Protein AF-A0A2R6NGL6-F1 (afdb_monomer)

Mean predicted aligned error: 16.47 Å

pLDDT: mean 70.46, std 23.39, range [26.27, 97.56]

Sequence (329 aa):
MSLRLLCRAFPKARPRTPFIRSLSSGIPPRPGLFRNGFTAASIGLASGTVILAGTLTLATQSALHADADISHEKTTKQPFSALVRSYVVYTMCSFPTLIDWSPTLLSTLLSVPIVKEITEVFVRITFFNQFVGADSADDALPLLEQLRGENKGCLFAYSVEVDEESAAGKGKDKAAQPIHKEIVQEMIHNIDVAADFEDRHVLPGSAVGRRTWVAIKLVRVVVLTTLNLALISFESQTALLPNHQSIINLSKFLVQNRPTSPKIPFPGTPDPSDLNILYTSSRPTDSPLTDQDIVDLNELHADLNAICKHAQERGVKIIIDAEYRSVSA

Solvent-accessible surface area (backbone atoms only — not comparable to full-atom values): 21496 Å² total; per-residue (Å²): 132,87,86,86,88,86,88,82,85,86,85,89,82,82,91,86,84,85,86,88,86,84,84,87,89,89,84,89,90,88,84,88,82,90,78,90,76,92,74,92,77,94,79,80,90,90,81,82,89,82,93,77,75,80,76,75,76,79,72,83,82,73,87,73,87,71,87,64,83,80,65,89,66,79,76,78,75,76,56,69,67,57,54,52,43,50,51,53,49,53,54,51,70,68,35,66,71,57,58,73,43,39,68,63,51,49,55,58,42,55,70,38,73,72,50,21,56,54,49,51,52,49,43,47,70,42,56,37,65,71,77,44,84,50,96,45,67,76,67,23,46,68,58,50,54,53,37,46,74,65,76,44,65,48,68,49,65,82,85,75,87,56,57,61,61,61,47,62,62,73,53,96,62,99,80,64,80,59,60,36,58,54,45,54,51,49,55,47,49,45,44,49,54,40,29,61,53,40,60,75,76,34,63,91,93,50,71,72,84,68,49,49,32,39,45,45,61,60,58,42,77,44,77,53,81,60,97,59,94,89,61,82,53,76,49,53,33,36,41,47,36,67,55,51,62,38,61,54,24,48,52,52,44,50,66,73,70,49,75,79,71,74,80,63,66,86,90,51,78,91,55,94,65,73,62,47,71,66,75,49,94,72,75,66,94,84,54,68,61,51,75,65,32,41,53,46,50,48,48,35,52,50,50,52,50,50,50,52,49,48,24,58,76,57,66,36,52,76,44,74,61,88,66,84,80,86,82,78,127

Radius of gyration: 29.66 Å; Cα contacts (8 Å, |Δi|>4): 243; chains: 1; bounding box: 76×92×63 Å

Secondary structure (DSSP, 8-state):
--------------------------------------------------TTSSSSSSSSS---------------PPPHHHHHHHHHHHHHHT-HHHHHHHHHHHHHHHTSHHHHHHHHHHHIIIIIHHH-S-SSTTTTHHHHHHHHHTT--EEEE------HHHHTT-SS-TTSPPHHHHHHHHHHHHHHHHHHHHHTTS-TT--TT--EEEEE--EEEEEE--SSTT--EEEEEESSSS-THHHHHHHHHHHHHS--SS-PPTT-PPPTTTTGGGT-SS--TT-S--HHHHHHHHHHHHHHHHHHHHHHHHT--EEEPP-------

Structure (mmCIF, N/CA/C/O backbone):
data_AF-A0A2R6NGL6-F1
#
_entry.id   AF-A0A2R6NGL6-F1
#
loop_
_atom_site.group_PDB
_atom_site.id
_atom_site.type_symbol
_atom_site.label_atom_id
_atom_site.label_alt_id
_atom_site.label_comp_id
_atom_site.label_asym_id
_atom_site.label_entity_id
_atom_site.label_seq_id
_atom_site.pdbx_PDB_ins_code
_atom_site.Cartn_x
_atom_site.Cartn_y
_atom_site.Cartn_z
_atom_site.occupancy
_atom_site.B_iso_or_equiv
_atom_site.auth_seq_id
_atom_site.auth_comp_id
_atom_site.auth_asym_id
_atom_site.auth_atom_id
_atom_site.pdbx_PDB_model_num
ATOM 1 N N . MET A 1 1 ? -10.246 61.804 -15.321 1.00 29.31 1 MET A N 1
ATOM 2 C CA . MET A 1 1 ? -10.241 62.867 -14.287 1.00 29.31 1 MET A CA 1
ATOM 3 C C . MET A 1 1 ? -10.088 62.157 -12.943 1.00 29.31 1 MET A C 1
ATOM 5 O O . MET A 1 1 ? -10.962 61.375 -12.620 1.00 29.31 1 MET A O 1
ATOM 9 N N . SER A 1 2 ? -8.891 62.089 -12.340 1.00 29.47 2 SER A N 1
ATOM 10 C CA . SER A 1 2 ? -8.361 63.048 -11.336 1.00 29.47 2 SER A CA 1
ATOM 11 C C . SER A 1 2 ? -9.393 63.358 -10.234 1.00 29.47 2 SER A C 1
ATOM 13 O O . SER A 1 2 ? -10.476 63.803 -10.577 1.00 29.47 2 SER A O 1
ATOM 15 N N . LEU A 1 3 ? -9.145 63.244 -8.921 1.00 28.94 3 LEU A N 1
ATOM 16 C CA . LEU A 1 3 ? -7.894 63.224 -8.145 1.00 28.94 3 LEU A CA 1
ATOM 17 C C . LEU A 1 3 ? -8.249 63.069 -6.634 1.00 28.94 3 LEU A C 1
ATOM 19 O O . LEU A 1 3 ? -9.347 63.457 -6.246 1.00 28.94 3 LEU A O 1
ATOM 23 N N . ARG A 1 4 ? -7.248 62.690 -5.814 1.00 30.67 4 ARG A N 1
ATOM 24 C CA . ARG A 1 4 ? -7.016 62.946 -4.357 1.00 30.67 4 ARG A CA 1
ATOM 25 C C . ARG A 1 4 ? -7.267 61.771 -3.397 1.00 30.67 4 ARG A C 1
ATOM 27 O O . ARG A 1 4 ? -8.385 61.308 -3.264 1.00 30.67 4 ARG A O 1
ATOM 34 N N . LEU A 1 5 ? -6.219 61.152 -2.832 1.00 32.50 5 LEU A N 1
ATOM 35 C CA . LEU A 1 5 ? -5.223 61.600 -1.821 1.00 32.50 5 LEU A CA 1
ATOM 36 C C . LEU A 1 5 ? -5.719 61.415 -0.382 1.00 32.50 5 LEU A C 1
ATOM 38 O O . LEU A 1 5 ? -6.576 62.167 0.064 1.00 32.50 5 LEU A O 1
ATOM 42 N N . LEU A 1 6 ? -5.045 60.531 0.364 1.00 34.78 6 LEU A N 1
ATOM 43 C CA . LEU A 1 6 ? -4.547 60.842 1.708 1.00 34.78 6 LEU A CA 1
ATOM 44 C C . LEU A 1 6 ? -3.406 59.890 2.106 1.00 34.78 6 LEU A C 1
ATOM 46 O O . LEU A 1 6 ? -3.563 58.677 2.186 1.00 34.78 6 LEU A O 1
ATOM 50 N N . CYS A 1 7 ? -2.242 60.499 2.327 1.00 30.19 7 CYS A N 1
ATOM 51 C CA . CYS A 1 7 ? -1.013 59.921 2.857 1.00 30.19 7 CYS A CA 1
ATOM 52 C C . CYS A 1 7 ? -1.048 59.820 4.393 1.00 30.19 7 CYS A C 1
ATOM 54 O O . CYS A 1 7 ? -1.626 60.689 5.041 1.00 30.19 7 CYS A O 1
ATOM 56 N N . ARG A 1 8 ? -0.293 58.870 4.965 1.00 32.44 8 ARG A N 1
ATOM 57 C CA . ARG A 1 8 ? 0.442 58.971 6.254 1.00 32.44 8 ARG A CA 1
ATOM 58 C C . ARG A 1 8 ? 1.445 57.802 6.309 1.00 32.44 8 ARG A C 1
ATOM 60 O O . ARG A 1 8 ? 1.034 56.656 6.254 1.00 32.44 8 ARG A O 1
ATOM 67 N N . ALA A 1 9 ? 2.732 58.030 6.047 1.00 32.75 9 ALA A N 1
ATOM 68 C CA . ALA A 1 9 ? 3.803 58.471 6.957 1.00 32.75 9 ALA A CA 1
ATOM 69 C C . ALA A 1 9 ? 4.368 57.344 7.859 1.00 32.75 9 ALA A C 1
ATOM 71 O O . ALA A 1 9 ? 3.708 56.864 8.772 1.00 32.75 9 ALA A O 1
ATOM 72 N N . PHE A 1 10 ? 5.623 56.976 7.563 1.00 33.31 10 PHE A N 1
ATOM 73 C CA . PHE A 1 10 ? 6.523 56.048 8.267 1.00 33.31 10 PHE A CA 1
ATOM 74 C C . PHE A 1 10 ? 6.878 56.494 9.700 1.00 33.31 10 PHE A C 1
ATOM 76 O O . PHE A 1 10 ? 6.820 57.686 10.008 1.00 33.31 10 PHE A O 1
ATOM 83 N N . PRO A 1 11 ? 7.465 55.582 10.500 1.00 42.91 11 PRO A N 1
ATOM 84 C CA . PRO A 1 11 ? 8.858 55.842 10.876 1.00 42.91 11 PRO A CA 1
ATOM 85 C C . PRO A 1 11 ? 9.815 54.654 10.669 1.00 42.91 11 PRO A C 1
ATOM 87 O O . PRO A 1 11 ? 9.496 53.493 10.906 1.00 42.91 11 PRO A O 1
ATOM 90 N N . LYS A 1 12 ? 11.039 55.003 10.254 1.00 37.12 12 LYS A N 1
ATOM 91 C CA . LYS A 1 12 ? 12.256 54.178 10.273 1.00 37.12 12 LYS A CA 1
ATOM 92 C C . LYS A 1 12 ? 12.718 53.943 11.718 1.00 37.12 12 LYS A C 1
ATOM 94 O O . LYS A 1 12 ? 12.797 54.903 12.482 1.00 37.12 12 LYS A O 1
ATOM 99 N N . ALA A 1 13 ? 13.190 52.738 12.033 1.00 34.16 13 ALA A N 1
ATOM 100 C CA . ALA A 1 13 ? 14.117 52.506 13.143 1.00 34.16 13 ALA A CA 1
ATOM 101 C C . ALA A 1 13 ? 15.201 51.481 12.756 1.00 34.16 13 ALA A C 1
ATOM 103 O O . ALA A 1 13 ? 14.983 50.595 11.939 1.00 34.16 13 ALA A O 1
ATOM 104 N N . ARG A 1 14 ? 16.398 51.729 13.291 1.00 36.12 14 ARG A N 1
ATOM 105 C CA . ARG A 1 14 ? 17.752 51.341 12.852 1.00 36.12 14 ARG A CA 1
ATOM 106 C C . ARG A 1 14 ? 18.173 49.888 13.156 1.00 36.12 14 ARG A C 1
ATOM 108 O O . ARG A 1 14 ? 17.593 49.269 14.042 1.00 36.12 14 ARG A O 1
ATOM 115 N N . PRO A 1 15 ? 19.256 49.397 12.512 1.00 36.16 15 PRO A N 1
ATOM 116 C CA . PRO A 1 15 ? 19.859 48.097 12.805 1.00 36.16 15 PRO A CA 1
ATOM 117 C C . PRO A 1 15 ? 20.647 48.125 14.125 1.00 36.16 15 PRO A C 1
ATOM 119 O O . PRO A 1 15 ? 21.238 49.146 14.484 1.00 36.16 15 PRO A O 1
ATOM 122 N N . ARG A 1 16 ? 20.683 46.992 14.837 1.00 33.56 16 ARG A N 1
ATOM 123 C CA . ARG A 1 16 ? 21.520 46.772 16.026 1.00 33.56 16 ARG A CA 1
ATOM 124 C C . ARG A 1 16 ? 22.353 45.496 15.876 1.00 33.56 16 ARG A C 1
ATOM 126 O O . ARG A 1 16 ? 21.824 44.396 15.940 1.00 33.56 16 ARG A O 1
ATOM 133 N N . THR A 1 17 ? 23.659 45.683 15.766 1.00 34.91 17 THR A N 1
ATOM 134 C CA . THR A 1 17 ? 24.745 44.818 16.264 1.00 34.91 17 THR A CA 1
ATOM 135 C C . THR A 1 17 ? 25.830 45.774 16.800 1.00 34.91 17 THR A C 1
ATOM 137 O O . THR A 1 17 ? 25.738 46.973 16.513 1.00 34.91 17 THR A O 1
ATOM 140 N N . PRO A 1 18 ? 26.870 45.347 17.542 1.00 40.03 18 PRO A N 1
ATOM 141 C CA . PRO A 1 18 ? 27.164 44.043 18.143 1.00 40.03 18 PRO A CA 1
ATOM 142 C C . PRO A 1 18 ? 27.364 44.147 19.676 1.00 40.03 18 PRO A C 1
ATOM 144 O O . PRO A 1 18 ? 27.431 45.242 20.233 1.00 40.03 18 PRO A O 1
ATOM 147 N N . PHE A 1 19 ? 27.530 43.021 20.378 1.00 31.81 19 PHE A N 1
ATOM 148 C CA . PHE A 1 19 ? 28.203 43.042 21.680 1.00 31.81 19 PHE A CA 1
ATOM 149 C C . PHE A 1 19 ? 29.258 41.943 21.757 1.00 31.81 19 PHE A C 1
ATOM 151 O O . PHE A 1 19 ? 28.985 40.761 21.570 1.00 31.81 19 PHE A O 1
ATOM 158 N N . ILE A 1 20 ? 30.478 42.403 22.005 1.00 31.38 20 ILE A N 1
ATOM 159 C CA . ILE A 1 20 ? 31.698 41.646 22.250 1.00 31.38 20 ILE A CA 1
ATOM 160 C C . ILE A 1 20 ? 31.737 41.306 23.745 1.00 31.38 20 ILE A C 1
ATOM 162 O O . ILE A 1 20 ? 31.558 42.193 24.579 1.00 31.38 20 ILE A O 1
ATOM 166 N N . ARG A 1 21 ? 32.065 40.061 24.099 1.00 32.09 21 ARG A N 1
ATOM 167 C CA . ARG A 1 21 ? 32.766 39.751 25.354 1.00 32.09 21 ARG A CA 1
ATOM 168 C C . ARG A 1 21 ? 33.843 38.705 25.087 1.00 32.09 21 ARG A C 1
ATOM 170 O O . ARG A 1 21 ? 33.579 37.664 24.499 1.00 32.09 21 ARG A O 1
ATOM 177 N N . SER A 1 22 ? 35.050 39.047 25.519 1.00 26.53 22 SER A N 1
ATOM 178 C CA . SER A 1 22 ? 36.277 38.251 25.531 1.00 26.53 22 SER A CA 1
ATOM 179 C C . SER A 1 22 ? 36.825 38.222 26.969 1.00 26.53 22 SER A C 1
ATOM 181 O O . SER A 1 22 ? 36.410 39.054 27.779 1.00 26.53 22 SER A O 1
ATOM 183 N N . LEU A 1 23 ? 37.796 37.322 27.195 1.00 29.22 23 LEU A N 1
ATOM 184 C CA . LEU A 1 23 ? 38.582 36.940 28.392 1.00 29.22 23 LEU A CA 1
ATOM 185 C C . LEU A 1 23 ? 38.058 35.644 29.054 1.00 29.22 23 LEU A C 1
ATOM 187 O O . LEU A 1 23 ? 37.005 35.660 29.677 1.00 29.22 23 LEU A O 1
ATOM 191 N N . SER A 1 24 ? 38.618 34.451 28.769 1.00 27.55 24 SER A N 1
ATOM 192 C CA . SER A 1 24 ? 39.964 33.898 29.101 1.00 27.55 24 SER A CA 1
ATOM 193 C C . SER A 1 24 ? 40.161 33.774 30.621 1.00 27.55 24 SER A C 1
ATOM 195 O O . SER A 1 24 ? 40.058 34.780 31.311 1.00 27.55 24 SER A O 1
ATOM 197 N N . SER A 1 25 ? 40.380 32.587 31.205 1.00 29.86 25 SER A N 1
ATOM 198 C CA . SER A 1 25 ? 41.647 31.835 31.137 1.00 29.86 25 SER A CA 1
ATOM 199 C C . SER A 1 25 ? 41.516 30.350 31.554 1.00 29.86 25 SER A C 1
ATOM 201 O O . SER A 1 25 ? 40.666 30.006 32.370 1.00 29.86 25 SER A O 1
ATOM 203 N N . GLY A 1 26 ? 42.404 29.480 31.036 1.00 26.27 26 GLY A N 1
ATOM 204 C CA . GLY A 1 26 ? 42.691 28.147 31.609 1.00 26.27 26 GLY A CA 1
ATOM 205 C C . GLY A 1 26 ? 42.781 26.966 30.624 1.00 26.27 26 GLY A C 1
ATOM 206 O O . GLY A 1 26 ? 41.893 26.128 30.584 1.00 26.27 26 GLY A O 1
ATOM 207 N N . ILE A 1 27 ? 43.870 26.880 29.855 1.00 27.70 27 ILE A N 1
ATOM 208 C CA . ILE A 1 27 ? 44.369 25.708 29.079 1.00 27.70 27 ILE A CA 1
ATOM 209 C C . ILE A 1 27 ? 45.668 25.243 29.833 1.00 27.70 27 ILE A C 1
ATOM 211 O O . ILE A 1 27 ? 46.103 26.052 30.664 1.00 27.70 27 ILE A O 1
ATOM 215 N N . PRO A 1 28 ? 46.426 24.131 29.569 1.00 47.09 28 PRO A N 1
ATOM 216 C CA . PRO A 1 28 ? 46.319 22.969 28.636 1.00 47.09 28 PRO A CA 1
ATOM 217 C C . PRO A 1 28 ? 46.848 21.604 29.222 1.00 47.09 28 PRO A C 1
ATOM 219 O O . PRO A 1 28 ? 47.004 21.534 30.437 1.00 47.09 28 PRO A O 1
ATOM 222 N N . PRO A 1 29 ? 47.344 20.587 28.445 1.00 48.28 29 PRO A N 1
ATOM 223 C CA . PRO A 1 29 ? 46.950 20.016 27.122 1.00 48.28 29 PRO A CA 1
ATOM 224 C C . PRO A 1 29 ? 47.090 18.459 26.970 1.00 48.28 29 PRO A C 1
ATOM 226 O O . PRO A 1 29 ? 47.773 17.818 27.762 1.00 48.28 29 PRO A O 1
ATOM 229 N N . ARG A 1 30 ? 46.625 17.931 25.805 1.00 32.91 30 ARG A N 1
ATOM 230 C CA . ARG A 1 30 ? 47.264 16.954 24.845 1.00 32.91 30 ARG A CA 1
ATOM 231 C C . ARG A 1 30 ? 46.471 15.658 24.527 1.00 32.91 30 ARG A C 1
ATOM 233 O O . ARG A 1 30 ? 45.820 15.139 25.419 1.00 32.91 30 ARG A O 1
ATOM 240 N N . PRO A 1 31 ? 46.680 15.020 23.344 1.00 37.66 31 PRO A N 1
ATOM 241 C CA . PRO A 1 31 ? 46.715 15.601 21.987 1.00 37.66 31 PRO A CA 1
ATOM 242 C C . PRO A 1 31 ? 46.072 14.712 20.877 1.00 37.66 31 PRO A C 1
ATOM 244 O O . PRO A 1 31 ? 46.023 13.494 20.984 1.00 37.66 31 PRO A O 1
ATOM 247 N N . GLY A 1 32 ? 45.768 15.344 19.733 1.00 29.48 32 GLY A N 1
ATOM 248 C CA . GLY A 1 32 ? 45.900 14.762 18.381 1.00 29.48 32 GLY A CA 1
ATOM 249 C C . GLY A 1 32 ? 44.661 14.081 17.781 1.00 29.48 32 GLY A C 1
ATOM 250 O O . GLY A 1 32 ? 43.874 13.474 18.484 1.00 29.48 32 GLY A O 1
ATOM 251 N N . LEU A 1 33 ? 44.418 14.093 16.471 1.00 32.91 33 LEU A N 1
ATOM 252 C CA . LEU A 1 33 ? 44.949 14.872 15.352 1.00 32.91 33 LEU A CA 1
ATOM 253 C C . LEU A 1 33 ? 43.986 14.575 14.179 1.00 32.91 33 LEU A C 1
ATOM 255 O O . LEU A 1 33 ? 44.003 13.469 13.650 1.00 32.91 33 LEU A O 1
ATOM 259 N N . PHE A 1 34 ? 43.136 15.522 13.776 1.00 30.44 34 PHE A N 1
ATOM 260 C CA . PHE A 1 34 ? 42.473 15.468 12.466 1.00 30.44 34 PHE A CA 1
ATOM 261 C C . PHE A 1 34 ? 43.372 16.179 11.455 1.00 30.44 34 PHE A C 1
ATOM 263 O O . PHE A 1 34 ? 43.772 17.323 11.678 1.00 30.44 34 PHE A O 1
ATOM 270 N N . ARG A 1 35 ? 43.676 15.519 10.335 1.00 31.23 35 ARG A N 1
ATOM 271 C CA . ARG A 1 35 ? 44.306 16.152 9.174 1.00 31.23 35 ARG A CA 1
ATOM 272 C C . ARG A 1 35 ? 43.592 15.702 7.904 1.00 31.23 35 ARG A C 1
ATOM 274 O O . ARG A 1 35 ? 43.717 14.555 7.494 1.00 31.23 35 ARG A O 1
ATOM 281 N N . ASN A 1 36 ? 42.882 16.643 7.286 1.00 33.19 36 ASN A N 1
ATOM 282 C CA . ASN A 1 36 ? 42.528 16.585 5.873 1.00 33.19 36 ASN A CA 1
ATOM 283 C C . ASN A 1 36 ? 43.798 16.753 5.031 1.00 33.19 36 ASN A C 1
ATOM 285 O O . ASN A 1 36 ? 44.634 17.615 5.316 1.00 33.19 36 ASN A O 1
ATOM 289 N N . GLY A 1 37 ? 43.909 15.960 3.971 1.00 31.42 37 GLY A N 1
ATOM 290 C CA . GLY A 1 37 ? 44.947 16.085 2.959 1.00 31.42 37 GLY A CA 1
ATOM 291 C C . GLY A 1 37 ? 44.531 15.353 1.693 1.00 31.42 37 GLY A C 1
ATOM 292 O O . GLY A 1 37 ? 44.695 14.143 1.595 1.00 31.42 37 GLY A O 1
ATOM 293 N N . PHE A 1 38 ? 43.992 16.102 0.732 1.00 35.28 38 PHE A N 1
ATOM 294 C CA . PHE A 1 38 ? 43.998 15.709 -0.672 1.00 35.28 38 PHE A CA 1
ATOM 295 C C . PHE A 1 38 ? 45.450 15.677 -1.153 1.00 35.28 38 PHE A C 1
ATOM 297 O O . PHE A 1 38 ? 46.111 16.712 -1.146 1.00 35.28 38 PHE A O 1
ATOM 304 N N . THR A 1 39 ? 45.913 14.524 -1.627 1.00 32.59 39 THR A N 1
ATOM 305 C CA . THR A 1 39 ? 47.030 14.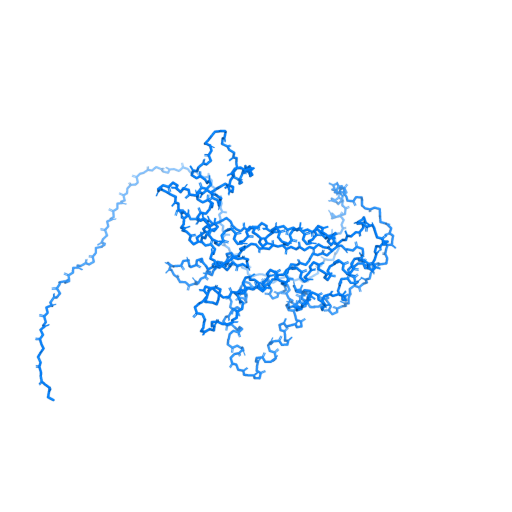429 -2.575 1.00 32.59 39 THR A CA 1
ATOM 306 C C . THR A 1 39 ? 46.838 13.192 -3.437 1.00 32.59 39 THR A C 1
ATOM 308 O O . THR A 1 39 ? 46.800 12.071 -2.935 1.00 32.59 39 THR A O 1
ATOM 311 N N . ALA A 1 40 ? 46.715 13.424 -4.741 1.00 37.53 40 ALA A N 1
ATOM 312 C CA . ALA A 1 40 ? 46.849 12.412 -5.771 1.00 37.53 40 ALA A CA 1
ATOM 313 C C . ALA A 1 40 ? 48.285 11.863 -5.778 1.00 37.53 40 ALA A C 1
ATOM 315 O O . ALA A 1 40 ? 49.242 12.635 -5.726 1.00 37.53 40 ALA A O 1
ATOM 316 N N . ALA A 1 41 ? 48.427 10.545 -5.890 1.00 36.81 41 ALA A N 1
ATOM 317 C CA . ALA A 1 41 ? 49.672 9.903 -6.285 1.00 36.81 41 ALA A CA 1
ATOM 318 C C . ALA A 1 41 ? 49.347 8.676 -7.141 1.00 36.81 41 ALA A C 1
ATOM 320 O O . ALA A 1 41 ? 48.906 7.636 -6.662 1.00 36.81 41 ALA A O 1
ATOM 321 N N . SER A 1 42 ? 49.547 8.849 -8.439 1.00 36.47 42 SER A N 1
ATOM 322 C CA . SER A 1 42 ? 49.656 7.809 -9.449 1.00 36.47 42 SER A CA 1
ATOM 323 C C . SER A 1 42 ? 51.021 7.118 -9.353 1.00 36.47 42 SER A C 1
ATOM 325 O O . SER A 1 42 ? 52.026 7.739 -9.684 1.00 36.47 42 SER A O 1
ATOM 327 N N . ILE A 1 43 ? 51.043 5.849 -8.938 1.00 42.81 43 ILE A N 1
ATOM 328 C CA . ILE A 1 43 ? 52.106 4.834 -9.119 1.00 42.81 43 ILE A CA 1
ATOM 329 C C . ILE A 1 43 ? 51.324 3.507 -9.082 1.00 42.81 4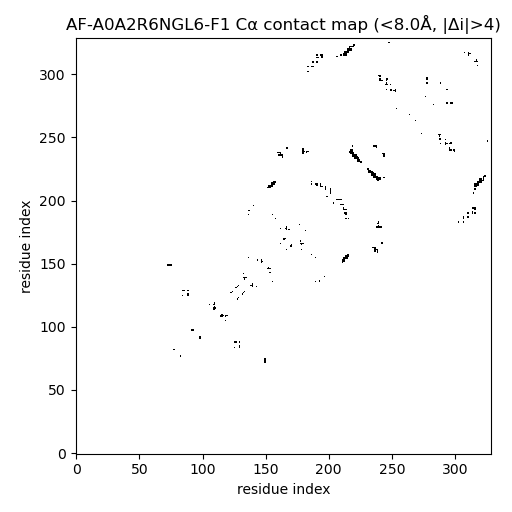3 ILE A C 1
ATOM 331 O O . ILE A 1 43 ? 50.553 3.303 -8.155 1.00 42.81 43 ILE A O 1
ATOM 335 N N . GLY A 1 44 ? 51.298 2.607 -10.058 1.00 32.72 44 GLY A N 1
ATOM 336 C CA . GLY A 1 44 ? 52.352 2.044 -10.890 1.00 32.72 44 GLY A CA 1
ATOM 337 C C . GLY A 1 44 ? 52.135 0.523 -10.830 1.00 32.72 44 GLY A C 1
ATOM 338 O O . GLY A 1 44 ? 51.947 -0.034 -9.753 1.00 32.72 44 GLY A O 1
ATOM 339 N N . LEU A 1 45 ? 52.045 -0.121 -11.992 1.00 42.44 45 LEU A N 1
ATOM 340 C CA . LEU A 1 45 ? 51.806 -1.556 -12.166 1.00 42.44 45 LEU A CA 1
ATOM 341 C C . LEU A 1 45 ? 52.873 -2.439 -11.488 1.00 42.44 45 LEU A C 1
ATOM 343 O O . LEU A 1 45 ? 54.039 -2.063 -11.427 1.00 42.44 45 LEU A O 1
ATOM 347 N N . ALA A 1 46 ? 52.439 -3.667 -11.172 1.00 37.78 46 ALA A N 1
ATOM 348 C CA . ALA A 1 46 ? 53.202 -4.908 -10.963 1.00 37.78 46 ALA A CA 1
ATOM 349 C C . ALA A 1 46 ? 53.471 -5.349 -9.509 1.00 37.78 46 ALA A C 1
ATOM 351 O O . ALA A 1 46 ? 54.340 -4.812 -8.830 1.00 37.78 46 ALA A O 1
ATOM 352 N N . SER A 1 47 ? 52.737 -6.400 -9.105 1.00 40.50 47 SER A N 1
ATOM 353 C CA . SER A 1 47 ? 53.077 -7.550 -8.227 1.00 40.50 47 SER A CA 1
ATOM 354 C C . SER A 1 47 ? 51.759 -7.996 -7.563 1.00 40.50 47 SER A C 1
ATOM 356 O O . SER A 1 47 ? 51.279 -7.349 -6.646 1.00 40.50 47 SER A O 1
ATOM 358 N N . GLY A 1 48 ? 50.995 -8.975 -8.051 1.00 38.50 48 GLY A N 1
ATOM 359 C CA . GLY A 1 48 ? 51.440 -10.300 -8.462 1.00 38.50 48 GLY A CA 1
ATOM 360 C C . GLY A 1 48 ? 51.676 -11.149 -7.214 1.00 38.50 48 GLY A C 1
ATOM 361 O O . GLY A 1 48 ? 52.791 -11.177 -6.720 1.00 38.50 48 GLY A O 1
ATOM 362 N N . THR A 1 49 ? 50.621 -11.829 -6.743 1.00 46.06 49 THR A N 1
ATOM 363 C CA . THR A 1 49 ? 50.599 -12.864 -5.684 1.00 46.06 49 THR A CA 1
ATOM 364 C C . THR A 1 49 ? 50.892 -12.397 -4.247 1.00 46.06 49 THR A C 1
ATOM 366 O O . THR A 1 49 ? 51.982 -11.924 -3.976 1.00 46.06 49 THR A O 1
ATOM 369 N N . VAL A 1 50 ? 49.903 -12.547 -3.340 1.00 42.41 50 VAL A N 1
ATOM 370 C CA . VAL A 1 50 ? 49.994 -12.797 -1.864 1.00 42.41 50 VAL A CA 1
ATOM 371 C C . VAL A 1 50 ? 48.724 -12.358 -1.090 1.00 42.41 50 VAL A C 1
ATOM 373 O O . VAL A 1 50 ? 48.558 -12.722 0.068 1.00 42.41 50 VAL A O 1
ATOM 376 N N . ILE A 1 51 ? 47.718 -11.732 -1.713 1.00 43.59 51 ILE A N 1
ATOM 377 C CA . ILE A 1 51 ? 46.402 -11.505 -1.065 1.00 43.59 51 ILE A CA 1
ATOM 378 C C . ILE A 1 51 ? 45.382 -12.544 -1.552 1.00 43.59 51 ILE A C 1
ATOM 380 O O . ILE A 1 51 ? 44.443 -12.219 -2.266 1.00 43.59 51 ILE A O 1
ATOM 384 N N . LEU A 1 52 ? 45.591 -13.823 -1.228 1.00 41.53 52 LEU A N 1
ATOM 385 C CA . LEU A 1 52 ? 44.553 -14.853 -1.424 1.00 41.53 52 LEU A CA 1
ATOM 386 C C . LEU A 1 52 ? 44.478 -15.899 -0.295 1.00 41.53 52 LEU A C 1
ATOM 388 O O . LEU A 1 52 ? 43.630 -16.780 -0.345 1.00 41.53 52 LEU A O 1
ATOM 392 N N . ALA A 1 53 ? 45.326 -15.805 0.738 1.00 37.81 53 ALA A N 1
ATOM 393 C CA . ALA A 1 53 ? 45.353 -16.776 1.841 1.00 37.81 53 ALA A CA 1
ATOM 394 C C . ALA A 1 53 ? 44.766 -16.248 3.169 1.00 37.81 53 ALA A C 1
ATOM 396 O O . ALA A 1 53 ? 44.501 -17.035 4.069 1.00 37.81 53 ALA A O 1
ATOM 397 N N . GLY A 1 54 ? 44.541 -14.934 3.303 1.00 36.94 54 GLY A N 1
ATOM 398 C CA . GLY A 1 54 ? 44.063 -14.314 4.551 1.00 36.94 54 GLY A CA 1
ATOM 399 C C . GLY A 1 54 ? 42.546 -14.120 4.658 1.00 36.94 54 GLY A C 1
ATOM 400 O O . GLY A 1 54 ? 42.045 -13.835 5.738 1.00 36.94 54 GLY A O 1
ATOM 401 N N . THR A 1 55 ? 41.801 -14.276 3.562 1.00 40.75 55 THR A N 1
ATOM 402 C CA . THR A 1 55 ? 40.336 -14.103 3.530 1.00 40.75 55 THR A CA 1
ATOM 403 C C . THR A 1 55 ? 39.562 -15.419 3.616 1.00 40.75 55 THR A C 1
ATOM 405 O O . THR A 1 55 ? 38.339 -15.389 3.703 1.00 40.75 55 THR A O 1
ATOM 408 N N . LEU A 1 56 ? 40.244 -16.571 3.646 1.00 42.34 56 LEU A N 1
ATOM 409 C CA . LEU A 1 56 ? 39.592 -17.888 3.670 1.00 42.34 56 LEU A CA 1
ATOM 410 C C . LEU A 1 56 ? 39.464 -18.513 5.074 1.00 42.34 56 LEU A C 1
ATOM 412 O O . LEU A 1 56 ? 38.871 -19.577 5.212 1.00 42.34 56 LEU A O 1
ATOM 416 N N . THR A 1 57 ? 39.978 -17.874 6.129 1.00 40.78 57 THR A N 1
ATOM 417 C CA . THR A 1 57 ? 39.956 -18.426 7.502 1.00 40.78 57 THR A CA 1
ATOM 418 C C . THR A 1 57 ? 39.096 -17.644 8.496 1.00 40.78 57 THR A C 1
ATOM 420 O O . THR A 1 57 ? 38.985 -18.059 9.645 1.00 40.78 57 THR A O 1
ATOM 423 N N . LEU A 1 58 ? 38.415 -16.575 8.064 1.00 39.09 58 LEU A N 1
ATOM 424 C CA . LEU A 1 58 ? 37.459 -15.818 8.891 1.00 39.09 58 LEU A CA 1
ATOM 425 C C . LEU A 1 58 ? 36.013 -15.894 8.363 1.00 39.09 58 LEU A C 1
ATOM 427 O O . LEU A 1 58 ? 35.204 -15.011 8.620 1.00 39.09 58 LEU A O 1
ATOM 431 N N . ALA A 1 59 ? 35.690 -16.945 7.606 1.00 41.53 59 ALA A N 1
ATOM 432 C CA . ALA A 1 59 ? 34.338 -17.219 7.108 1.00 41.53 59 ALA A CA 1
ATOM 433 C C . ALA A 1 59 ? 33.678 -18.436 7.789 1.00 41.53 59 ALA A C 1
ATOM 435 O O . ALA A 1 59 ? 32.599 -18.854 7.388 1.00 41.53 59 ALA A O 1
ATOM 436 N N . THR A 1 60 ? 34.302 -19.020 8.819 1.00 43.72 60 THR A N 1
ATOM 437 C CA . THR A 1 60 ? 33.843 -20.281 9.434 1.00 43.72 60 THR A CA 1
ATOM 438 C C . THR A 1 60 ? 33.155 -20.130 10.796 1.00 43.72 60 THR A C 1
ATOM 440 O O . THR A 1 60 ? 32.874 -21.141 11.431 1.00 43.72 60 THR A O 1
ATOM 443 N N . GLN A 1 61 ? 32.834 -18.915 11.264 1.00 43.19 61 GLN A N 1
ATOM 444 C CA . GLN A 1 61 ? 32.102 -18.721 12.533 1.00 43.19 61 GLN A CA 1
ATOM 445 C C . GLN A 1 61 ? 31.018 -17.639 12.466 1.00 43.19 61 GLN A C 1
ATOM 447 O O . GLN A 1 61 ? 30.911 -16.755 13.312 1.00 43.19 61 GLN A O 1
ATOM 452 N N . SER A 1 62 ? 30.153 -17.731 11.466 1.00 37.06 62 SER A N 1
ATOM 453 C CA . SER A 1 62 ? 28.825 -17.123 11.545 1.00 37.06 62 SER A CA 1
ATOM 454 C C . SER A 1 62 ? 27.819 -18.138 11.035 1.00 37.06 62 SER A C 1
ATOM 456 O O . SER A 1 62 ? 27.329 -18.051 9.915 1.00 37.06 62 SER A O 1
ATOM 458 N N . ALA A 1 63 ? 27.556 -19.144 11.868 1.00 38.50 63 ALA A N 1
ATOM 459 C CA . ALA A 1 63 ? 26.375 -19.982 11.741 1.00 38.50 63 ALA A CA 1
ATOM 460 C C . ALA A 1 63 ? 25.143 -19.109 12.036 1.00 38.50 63 ALA A C 1
ATOM 462 O O . ALA A 1 63 ? 24.617 -19.081 13.145 1.00 38.50 63 ALA A O 1
ATOM 463 N N . LEU A 1 64 ? 24.733 -18.325 11.040 1.00 36.53 64 LEU A N 1
ATOM 464 C CA . LEU A 1 64 ? 23.368 -17.837 10.926 1.00 36.53 64 LEU A CA 1
ATOM 465 C C . LEU A 1 64 ? 22.536 -19.054 10.519 1.00 36.53 64 LEU A C 1
ATOM 467 O O . LEU 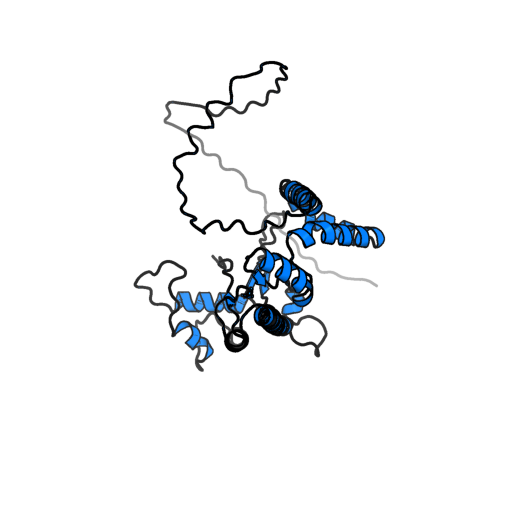A 1 64 ? 22.584 -19.482 9.369 1.00 36.53 64 LEU A O 1
ATOM 471 N N . HIS A 1 65 ? 21.844 -19.652 11.489 1.00 39.72 65 HIS A N 1
ATOM 472 C CA . HIS A 1 65 ? 20.867 -20.706 11.238 1.00 39.72 65 HIS A CA 1
ATOM 473 C C . HIS A 1 65 ? 19.760 -20.168 10.326 1.00 39.72 65 HIS A C 1
ATOM 475 O O . HIS A 1 65 ? 18.863 -19.452 10.765 1.00 39.72 65 HIS A O 1
ATOM 481 N N . ALA A 1 66 ? 19.837 -20.539 9.054 1.00 36.31 66 ALA A N 1
ATOM 482 C CA . ALA A 1 66 ? 18.737 -20.514 8.108 1.00 36.31 66 ALA A CA 1
ATOM 483 C C . ALA A 1 66 ? 18.650 -21.914 7.490 1.00 36.31 66 ALA A C 1
ATOM 485 O O . ALA A 1 66 ? 18.915 -22.102 6.306 1.00 36.31 66 ALA A O 1
ATOM 486 N N . ASP A 1 67 ? 18.339 -22.911 8.320 1.00 42.03 67 ASP A N 1
ATOM 487 C CA . ASP A 1 67 ? 18.029 -24.256 7.844 1.00 42.03 67 ASP A CA 1
ATOM 488 C C . ASP A 1 67 ? 16.626 -24.229 7.220 1.00 42.03 67 ASP A C 1
ATOM 490 O O . ASP A 1 67 ? 15.619 -24.538 7.853 1.00 42.03 67 ASP A O 1
ATOM 494 N N . ALA A 1 68 ? 16.554 -23.790 5.965 1.00 48.12 68 ALA A N 1
ATOM 495 C CA . ALA A 1 68 ? 15.604 -24.360 5.029 1.00 48.12 68 ALA A CA 1
ATOM 496 C C . ALA A 1 68 ? 16.354 -25.497 4.336 1.00 48.12 68 ALA A C 1
ATOM 498 O O . ALA A 1 68 ? 17.396 -25.249 3.728 1.00 48.12 68 ALA A O 1
ATOM 499 N N . ASP A 1 69 ? 15.857 -26.729 4.457 1.00 44.16 69 ASP A N 1
ATOM 500 C CA . ASP A 1 69 ? 16.365 -27.864 3.690 1.00 44.16 69 ASP A CA 1
ATOM 501 C C . ASP A 1 69 ? 16.471 -27.449 2.220 1.00 44.16 69 ASP A C 1
ATOM 503 O O . ASP A 1 69 ? 15.460 -27.225 1.546 1.00 44.16 69 ASP A O 1
ATOM 507 N N . ILE A 1 70 ? 17.706 -27.313 1.726 1.00 47.56 70 ILE A N 1
ATOM 508 C CA . ILE A 1 70 ? 17.991 -26.989 0.329 1.00 47.56 70 ILE A CA 1
ATOM 509 C C . ILE A 1 70 ? 17.709 -28.256 -0.475 1.00 47.56 70 ILE A C 1
ATOM 511 O O . ILE A 1 70 ? 18.594 -28.986 -0.916 1.00 47.56 70 ILE A O 1
ATOM 515 N N . SER A 1 71 ? 16.421 -28.514 -0.673 1.00 47.66 71 SER A N 1
ATOM 516 C CA . SER A 1 71 ? 15.954 -29.170 -1.879 1.00 47.66 71 SER A CA 1
ATOM 517 C C . SER A 1 71 ? 16.567 -28.379 -3.029 1.00 47.66 71 SER A C 1
ATOM 519 O O . SER A 1 71 ? 16.426 -27.157 -3.066 1.00 47.66 71 SER A O 1
ATOM 521 N N . HIS A 1 72 ? 17.284 -29.035 -3.941 1.00 47.47 72 HIS A N 1
ATOM 522 C CA . HIS A 1 72 ? 17.745 -28.420 -5.184 1.00 47.47 72 HIS A CA 1
ATOM 523 C C . HIS A 1 72 ? 16.524 -28.067 -6.059 1.00 47.47 72 HIS A C 1
ATOM 525 O O . HIS A 1 72 ? 16.245 -28.712 -7.069 1.00 47.47 72 HIS A O 1
ATOM 531 N N . GLU A 1 73 ? 15.754 -27.063 -5.640 1.00 56.75 73 GLU A N 1
ATOM 532 C CA . GLU A 1 73 ? 14.711 -26.425 -6.424 1.00 56.75 73 GLU A CA 1
ATOM 533 C C . GLU A 1 73 ? 15.382 -25.767 -7.628 1.00 56.75 73 GLU A C 1
ATOM 535 O O . GLU A 1 73 ? 16.450 -25.155 -7.521 1.00 56.75 73 GLU A O 1
ATOM 540 N N . LYS A 1 74 ? 14.774 -25.940 -8.806 1.00 52.81 74 LYS A N 1
ATOM 541 C CA . LYS A 1 74 ? 15.221 -25.324 -10.055 1.00 52.81 74 LYS A CA 1
ATOM 542 C C . LYS A 1 74 ? 15.307 -23.815 -9.845 1.00 52.81 74 LYS A C 1
ATOM 544 O O . LYS A 1 74 ? 14.306 -23.121 -9.949 1.00 52.81 74 LYS A O 1
ATOM 549 N N . THR A 1 75 ? 16.502 -23.298 -9.571 1.00 56.50 75 THR A N 1
ATOM 550 C CA . THR A 1 75 ? 16.735 -21.857 -9.554 1.00 56.50 75 THR A CA 1
ATOM 551 C C . THR A 1 75 ? 16.540 -21.351 -10.975 1.00 56.50 75 THR A C 1
ATOM 553 O O . THR A 1 75 ? 17.424 -21.487 -11.827 1.00 56.50 75 THR A O 1
ATOM 556 N N . THR A 1 76 ? 15.359 -20.810 -11.254 1.00 62.97 76 THR A N 1
ATOM 557 C CA . THR A 1 76 ? 15.079 -20.094 -12.492 1.00 62.97 76 THR A CA 1
ATOM 558 C C . THR A 1 76 ? 16.072 -18.939 -12.563 1.00 62.97 76 THR A C 1
ATOM 560 O O . THR A 1 76 ? 16.062 -18.031 -11.732 1.00 62.97 76 THR A O 1
ATOM 563 N N . LYS A 1 77 ? 17.030 -19.020 -13.491 1.00 71.50 77 LYS A N 1
ATOM 564 C CA . LYS A 1 77 ? 18.055 -17.985 -13.633 1.00 71.50 77 LYS A CA 1
ATOM 565 C C . LYS A 1 77 ? 17.377 -16.714 -14.130 1.00 71.50 77 LYS A C 1
ATOM 567 O O . LYS A 1 77 ? 16.750 -16.729 -15.187 1.00 71.50 77 LYS A O 1
ATOM 572 N N . GLN A 1 78 ? 17.521 -15.630 -13.374 1.00 79.00 78 GLN A N 1
ATOM 573 C CA . GLN A 1 78 ? 17.027 -14.317 -13.777 1.00 79.00 78 GLN A CA 1
ATOM 574 C C . GLN A 1 78 ? 17.650 -13.914 -15.125 1.00 79.00 78 GLN A C 1
ATOM 576 O O . GLN A 1 78 ? 18.837 -14.186 -15.357 1.00 79.00 78 GLN A O 1
ATOM 581 N N . PRO A 1 79 ? 16.883 -13.287 -16.033 1.00 86.69 79 PRO A N 1
ATOM 582 C CA . PRO A 1 79 ? 17.407 -12.890 -17.329 1.00 86.69 79 PRO A CA 1
ATOM 583 C C . PRO A 1 79 ? 18.497 -11.825 -17.157 1.00 86.69 79 PRO A C 1
ATOM 585 O O . PRO A 1 79 ? 18.403 -10.948 -16.299 1.00 86.69 79 PRO A O 1
ATOM 588 N N . PHE A 1 80 ? 19.528 -11.859 -18.007 1.00 90.50 80 PHE A N 1
ATOM 589 C CA . PHE A 1 80 ? 20.629 -10.886 -17.959 1.00 90.50 80 PHE A CA 1
ATOM 590 C C . PHE A 1 80 ? 20.135 -9.434 -18.076 1.00 90.50 80 PHE A C 1
ATOM 592 O O . PHE A 1 80 ? 20.690 -8.536 -17.449 1.00 90.50 80 PHE A O 1
ATOM 599 N N . SER A 1 81 ? 19.046 -9.205 -18.816 1.00 90.50 81 SER A N 1
ATOM 600 C CA . SER A 1 81 ? 18.395 -7.896 -18.918 1.00 90.50 81 SER A CA 1
ATOM 601 C C . SER A 1 81 ? 17.886 -7.372 -17.572 1.00 90.50 81 SER A C 1
ATOM 603 O O . SER A 1 81 ? 18.007 -6.175 -17.318 1.00 90.50 81 SER A O 1
ATOM 605 N N . ALA A 1 82 ? 17.377 -8.242 -16.692 1.00 89.06 82 ALA A N 1
ATOM 606 C CA . ALA A 1 82 ? 16.978 -7.850 -15.342 1.00 89.06 82 ALA A CA 1
ATOM 607 C C . ALA A 1 82 ? 18.197 -7.404 -14.527 1.00 89.06 82 ALA A C 1
ATOM 609 O O . ALA A 1 82 ? 18.140 -6.367 -13.876 1.00 89.06 82 ALA A O 1
ATOM 610 N N . LEU A 1 83 ? 19.326 -8.112 -14.645 1.00 91.88 83 LEU A N 1
ATOM 611 C CA . LEU A 1 83 ? 20.567 -7.733 -13.965 1.00 91.88 83 LEU A CA 1
ATOM 612 C C . LEU A 1 83 ? 21.103 -6.380 -14.454 1.00 91.88 83 LEU A C 1
ATOM 614 O O . LEU A 1 83 ? 21.476 -5.540 -13.638 1.00 91.88 83 LEU A O 1
ATOM 618 N N . VAL A 1 84 ? 21.112 -6.147 -15.771 1.00 93.69 84 VAL A N 1
ATOM 619 C CA . VAL A 1 84 ? 21.526 -4.860 -16.355 1.00 93.69 84 VAL A CA 1
ATOM 620 C C . VAL A 1 84 ? 20.608 -3.735 -15.886 1.00 93.69 84 VAL A C 1
ATOM 622 O O . VAL A 1 84 ? 21.102 -2.691 -15.464 1.00 93.69 84 VAL A O 1
ATOM 625 N N . ARG A 1 85 ? 19.286 -3.946 -15.907 1.00 94.06 85 ARG A N 1
ATOM 626 C CA . ARG A 1 85 ? 18.311 -2.968 -15.410 1.00 94.06 85 ARG A CA 1
ATOM 627 C C . ARG A 1 85 ? 18.563 -2.635 -13.945 1.00 94.06 85 ARG A C 1
ATOM 629 O O . ARG A 1 85 ? 18.693 -1.458 -13.624 1.00 94.06 85 ARG A O 1
ATOM 636 N N . SER A 1 86 ? 18.692 -3.646 -13.084 1.00 93.12 86 SER A N 1
ATOM 637 C CA . SER A 1 86 ? 18.982 -3.440 -11.664 1.00 93.12 86 SER A CA 1
ATOM 638 C C . SER A 1 86 ? 20.292 -2.681 -11.473 1.00 93.12 86 SER A C 1
ATOM 640 O O . SER A 1 86 ? 20.322 -1.707 -10.730 1.00 93.12 86 SER A O 1
ATOM 642 N N . TYR A 1 87 ? 21.358 -3.059 -12.184 1.00 94.31 87 TYR A N 1
ATOM 643 C CA . TYR A 1 87 ? 22.640 -2.362 -12.105 1.00 94.31 87 TYR A CA 1
ATOM 644 C C . TYR A 1 87 ? 22.512 -0.883 -12.484 1.00 94.31 87 TYR A C 1
ATOM 646 O O . TYR A 1 87 ? 22.996 -0.024 -11.750 1.00 94.31 87 TYR A O 1
ATOM 654 N N . VAL A 1 88 ? 21.826 -0.569 -13.587 1.00 93.62 88 VAL A N 1
ATOM 655 C CA . VAL A 1 88 ? 21.609 0.816 -14.034 1.00 93.62 88 VAL A CA 1
ATOM 656 C C . VAL A 1 88 ? 20.774 1.600 -13.021 1.00 93.62 88 VAL A C 1
ATOM 658 O O . VAL A 1 88 ? 21.197 2.678 -12.607 1.00 93.62 88 VAL A O 1
ATOM 661 N N . VAL A 1 89 ? 19.635 1.056 -12.581 1.00 93.56 89 VAL A N 1
ATOM 662 C CA . VAL A 1 89 ? 18.729 1.722 -11.630 1.00 93.56 89 VAL A CA 1
ATOM 663 C C . VAL A 1 89 ? 19.433 1.982 -10.299 1.00 93.56 89 VAL A C 1
ATOM 665 O O . VAL A 1 89 ? 19.464 3.121 -9.840 1.00 93.56 89 VAL A O 1
ATOM 668 N N . TYR A 1 90 ? 20.077 0.973 -9.708 1.00 93.88 90 TYR A N 1
ATOM 669 C CA . TYR A 1 90 ? 20.791 1.151 -8.442 1.00 93.88 90 TYR A CA 1
ATOM 670 C C . TYR A 1 90 ? 21.998 2.080 -8.575 1.00 93.88 90 TYR A C 1
ATOM 672 O O . TYR A 1 90 ? 22.276 2.845 -7.653 1.00 93.88 90 TYR A O 1
ATOM 680 N N . THR A 1 91 ? 22.684 2.076 -9.722 1.00 94.12 91 THR A N 1
ATOM 681 C CA . THR A 1 91 ? 23.757 3.040 -9.998 1.00 94.12 91 THR A CA 1
ATOM 682 C C . THR A 1 91 ? 23.207 4.465 -10.026 1.00 94.12 91 THR A C 1
ATOM 684 O O . THR A 1 91 ? 23.768 5.333 -9.368 1.00 94.12 91 THR A O 1
ATOM 687 N N . MET A 1 92 ? 22.077 4.711 -10.699 1.00 89.38 92 MET A N 1
ATOM 688 C CA . MET A 1 92 ? 21.414 6.023 -10.697 1.00 89.38 92 MET A CA 1
ATOM 689 C C . MET A 1 92 ? 20.987 6.446 -9.286 1.00 89.38 92 MET A C 1
ATOM 691 O O . MET A 1 92 ? 21.270 7.570 -8.875 1.00 89.38 92 MET A O 1
ATOM 695 N N . CYS A 1 93 ? 20.403 5.529 -8.509 1.00 88.62 93 CYS A N 1
ATOM 696 C CA . CYS A 1 93 ? 20.045 5.768 -7.108 1.00 88.62 93 CYS A CA 1
ATOM 697 C C . CYS A 1 93 ? 21.263 5.957 -6.182 1.00 88.62 93 CYS A C 1
ATOM 699 O O . CYS A 1 93 ? 21.111 6.402 -5.050 1.00 88.62 93 CYS A O 1
ATOM 701 N N . SER A 1 94 ? 22.475 5.635 -6.635 1.00 92.00 94 SER A N 1
ATOM 702 C CA . SER A 1 94 ? 23.702 5.844 -5.857 1.00 92.00 94 SER A CA 1
ATOM 703 C C . SER A 1 94 ? 24.277 7.257 -6.010 1.00 92.00 94 SER A C 1
ATOM 705 O O . SER A 1 94 ? 25.257 7.580 -5.341 1.00 92.00 94 SER A O 1
ATOM 707 N N . PHE A 1 95 ? 23.690 8.109 -6.862 1.00 92.06 95 PHE A N 1
ATOM 708 C CA . PHE A 1 95 ? 24.073 9.514 -7.023 1.00 92.06 95 PHE A CA 1
ATOM 709 C C . PHE A 1 95 ? 23.035 10.431 -6.355 1.00 92.06 95 PHE A C 1
ATOM 711 O O . PHE A 1 95 ? 22.012 10.732 -6.975 1.00 92.06 95 PHE A O 1
ATOM 718 N N . PRO A 1 96 ? 23.287 10.936 -5.130 1.00 86.38 96 PRO A N 1
ATOM 719 C CA . PRO A 1 96 ? 22.323 11.767 -4.402 1.00 86.38 96 PRO A CA 1
ATOM 720 C C . PRO A 1 96 ? 21.866 12.991 -5.197 1.00 86.38 96 PRO A C 1
ATOM 722 O O . PRO A 1 96 ? 20.681 13.279 -5.267 1.00 86.38 96 PRO A O 1
ATOM 725 N N . THR A 1 97 ? 22.789 13.642 -5.909 1.00 88.31 97 THR A N 1
ATOM 726 C CA . THR A 1 97 ? 22.472 14.807 -6.745 1.00 88.31 97 THR A CA 1
ATOM 727 C C . THR A 1 97 ? 21.485 14.487 -7.865 1.00 88.31 97 THR A C 1
ATOM 729 O O . THR A 1 97 ? 20.666 15.332 -8.205 1.00 88.31 97 THR A O 1
ATOM 732 N N . LEU A 1 98 ? 21.533 13.285 -8.445 1.00 86.94 98 LEU A N 1
ATOM 733 C CA . LEU A 1 98 ? 20.582 12.880 -9.479 1.00 86.94 98 LEU A CA 1
ATOM 734 C C . LEU A 1 98 ? 19.187 12.664 -8.883 1.00 86.94 98 LEU A C 1
ATOM 736 O O . LEU A 1 98 ? 18.198 13.075 -9.485 1.00 86.94 98 LEU A O 1
ATOM 740 N N . ILE A 1 99 ? 19.117 12.056 -7.696 1.00 85.44 99 ILE A N 1
ATOM 741 C CA . ILE A 1 99 ? 17.860 11.842 -6.970 1.00 85.44 99 ILE A CA 1
ATOM 742 C C . ILE A 1 99 ? 17.241 13.186 -6.575 1.00 85.44 99 ILE A C 1
ATOM 744 O O . ILE A 1 99 ? 16.066 13.415 -6.856 1.00 85.44 99 ILE A O 1
ATOM 748 N N . ASP A 1 100 ? 18.036 14.097 -6.013 1.00 84.31 100 ASP A N 1
ATOM 749 C CA . ASP A 1 100 ? 17.569 15.408 -5.549 1.00 84.31 100 ASP A CA 1
ATOM 750 C C . ASP A 1 100 ? 17.021 16.269 -6.699 1.00 84.31 100 ASP A C 1
ATOM 752 O O . ASP A 1 100 ? 16.065 17.024 -6.529 1.00 84.31 100 ASP A O 1
ATOM 756 N N . TRP A 1 101 ? 17.605 16.146 -7.896 1.00 87.75 101 TRP A N 1
ATOM 757 C CA . TRP A 1 101 ? 17.168 16.875 -9.091 1.00 87.75 101 TRP A CA 1
ATOM 758 C C . TRP A 1 101 ? 16.062 16.160 -9.872 1.00 87.75 101 TRP A C 1
ATOM 760 O O . TRP A 1 101 ? 15.498 16.750 -10.799 1.00 87.75 101 TRP A O 1
ATOM 770 N N . SER A 1 102 ? 15.733 14.915 -9.516 1.00 86.56 102 SER A N 1
ATOM 771 C CA . SER A 1 102 ? 14.781 14.094 -10.265 1.00 86.56 102 SER A CA 1
ATOM 772 C C . SER A 1 102 ? 13.396 14.734 -10.441 1.00 86.56 102 SER A C 1
ATOM 774 O O . SER A 1 102 ? 12.896 14.669 -11.566 1.00 86.56 102 SER A O 1
ATOM 776 N N . PRO A 1 103 ? 12.793 15.445 -9.458 1.00 84.31 103 PRO A N 1
ATOM 777 C CA . PRO A 1 103 ? 11.477 16.059 -9.664 1.00 84.31 103 PRO A CA 1
ATOM 778 C C . PRO A 1 103 ? 11.515 17.170 -10.725 1.00 84.31 103 PRO A C 1
ATOM 780 O O . PRO A 1 103 ? 10.655 17.256 -11.606 1.00 84.31 103 PRO A O 1
ATOM 783 N N . THR A 1 104 ? 12.556 18.006 -10.695 1.00 84.38 104 THR A N 1
ATOM 784 C CA . THR A 1 104 ? 12.762 19.091 -11.667 1.00 84.38 104 THR A CA 1
ATOM 785 C C . THR A 1 104 ? 13.080 18.537 -13.056 1.00 84.38 104 THR A C 1
ATOM 787 O O . THR A 1 104 ? 12.579 19.023 -14.069 1.00 84.38 104 THR A O 1
ATOM 790 N N . LEU A 1 105 ? 13.898 17.489 -13.125 1.00 84.88 105 LEU A N 1
ATOM 791 C CA . LEU A 1 105 ? 14.256 16.852 -14.387 1.00 84.88 105 LEU A CA 1
ATOM 792 C C . LEU A 1 105 ? 13.037 16.177 -15.027 1.00 84.88 105 LEU A C 1
ATOM 794 O O . LEU A 1 105 ? 12.774 16.385 -16.206 1.00 84.88 105 LEU A O 1
ATOM 798 N N . LEU A 1 106 ? 12.240 15.434 -14.260 1.00 85.62 106 LEU A N 1
ATOM 799 C CA . LEU A 1 106 ? 11.033 14.798 -14.786 1.00 85.62 106 LEU A CA 1
ATOM 800 C C . LEU A 1 106 ? 9.993 15.833 -15.222 1.00 85.62 106 LEU A C 1
ATOM 802 O O . LEU A 1 106 ? 9.485 15.737 -16.333 1.00 85.62 106 LEU A O 1
ATOM 806 N N . SER A 1 107 ? 9.722 16.868 -14.423 1.00 86.75 107 SER A N 1
ATOM 807 C CA . SER A 1 107 ? 8.757 17.913 -14.812 1.00 86.75 107 SER A CA 1
ATOM 808 C C . SER A 1 107 ? 9.166 18.659 -16.087 1.00 86.75 107 SER A C 1
ATOM 810 O O . SER A 1 107 ? 8.324 18.927 -16.946 1.00 86.75 107 SER A O 1
ATOM 812 N N . THR A 1 108 ? 10.459 18.944 -16.261 1.00 88.31 108 THR A N 1
ATOM 813 C CA . THR A 1 108 ? 10.968 19.573 -17.489 1.00 88.31 108 THR A CA 1
ATOM 814 C C . THR A 1 108 ? 10.882 18.638 -18.696 1.00 88.31 108 THR A C 1
ATOM 816 O O . THR A 1 108 ? 10.395 19.061 -19.745 1.00 88.31 108 THR A O 1
ATOM 819 N N . LEU A 1 109 ? 11.272 17.367 -18.564 1.00 86.94 109 LEU A N 1
ATOM 820 C CA . LEU A 1 109 ? 11.200 16.395 -19.662 1.00 86.94 109 LEU A CA 1
ATOM 821 C C . LEU A 1 109 ? 9.757 16.062 -20.072 1.00 86.94 109 LEU A C 1
ATOM 823 O O . LEU A 1 109 ? 9.466 15.968 -21.264 1.00 86.94 109 LEU A O 1
ATOM 827 N N . LEU A 1 110 ? 8.844 15.943 -19.105 1.00 87.19 110 LEU A N 1
ATOM 828 C CA . LEU A 1 110 ? 7.429 15.651 -19.353 1.00 87.19 110 LEU A CA 1
ATOM 829 C C . LEU A 1 110 ? 6.664 16.847 -19.950 1.00 87.19 110 LEU A C 1
ATOM 831 O O . LEU A 1 110 ? 5.574 16.664 -20.490 1.00 87.19 110 LEU A O 1
ATOM 835 N N . SER A 1 111 ? 7.221 18.063 -19.895 1.00 89.44 111 SER A N 1
ATOM 836 C CA . SER A 1 111 ? 6.591 19.263 -20.470 1.00 89.44 111 SER A CA 1
ATOM 837 C C . SER A 1 111 ? 6.624 19.310 -22.004 1.00 89.44 111 SER A C 1
ATOM 839 O O . SER A 1 111 ? 5.826 20.019 -22.619 1.00 89.44 111 SER A O 1
ATOM 841 N N . VAL A 1 112 ? 7.525 18.551 -22.638 1.00 91.75 112 VAL A N 1
ATOM 842 C CA . VAL A 1 112 ? 7.695 18.526 -24.096 1.00 91.75 112 VAL A CA 1
ATOM 843 C C . VAL A 1 112 ? 7.093 17.229 -24.651 1.00 91.75 112 VAL A C 1
ATOM 845 O O . VAL A 1 112 ? 7.625 16.168 -24.345 1.00 91.75 112 VAL A O 1
ATOM 848 N N . PRO A 1 113 ? 6.054 17.260 -25.511 1.00 87.00 113 PRO A N 1
ATOM 849 C CA . PRO A 1 113 ? 5.282 16.067 -25.891 1.00 87.00 113 PRO A CA 1
ATOM 850 C C . PRO A 1 113 ? 6.095 14.865 -26.401 1.00 87.00 113 PRO A C 1
ATOM 852 O O . PRO A 1 113 ? 5.878 13.748 -25.953 1.00 87.00 113 PRO A O 1
ATOM 855 N N . ILE A 1 114 ? 7.077 15.079 -27.283 1.00 92.06 114 ILE A N 1
ATOM 856 C CA . ILE A 1 114 ? 7.905 13.983 -27.829 1.00 92.06 114 ILE A CA 1
ATOM 857 C C . ILE A 1 114 ? 8.867 13.433 -26.767 1.00 92.06 114 ILE A C 1
ATOM 859 O O . ILE A 1 114 ? 9.096 12.231 -26.662 1.00 92.06 114 ILE A O 1
ATOM 863 N N . VAL A 1 115 ? 9.449 14.325 -25.965 1.00 90.69 115 VAL A N 1
ATOM 864 C CA . VAL A 1 115 ? 10.387 13.944 -24.902 1.00 90.69 115 VAL A CA 1
ATOM 865 C C . VAL A 1 115 ? 9.645 13.237 -23.773 1.00 90.69 115 VAL A C 1
ATOM 867 O O . VAL A 1 115 ? 10.183 12.295 -23.197 1.00 90.69 115 VAL A O 1
ATOM 870 N N . LYS A 1 116 ? 8.400 13.637 -23.504 1.00 89.19 116 LYS A N 1
ATOM 871 C CA . LYS A 1 116 ? 7.499 13.020 -22.538 1.00 89.19 116 LYS A CA 1
ATOM 872 C C . LYS A 1 116 ? 7.317 11.535 -22.830 1.00 89.19 116 LYS A C 1
ATOM 874 O O . LYS A 1 116 ? 7.613 10.731 -21.957 1.00 89.19 116 LYS A O 1
ATOM 879 N N . GLU A 1 117 ? 6.924 11.172 -24.051 1.00 91.44 117 GLU A N 1
ATOM 880 C CA . GLU A 1 117 ? 6.711 9.767 -24.435 1.00 91.44 117 GLU A CA 1
ATOM 881 C C . GLU A 1 117 ? 7.978 8.924 -24.233 1.00 91.44 117 GLU A C 1
ATOM 883 O O . GLU A 1 117 ? 7.940 7.855 -23.626 1.00 91.44 117 GLU A O 1
ATOM 888 N N . ILE A 1 118 ? 9.132 9.436 -24.674 1.00 92.44 118 ILE A N 1
ATOM 889 C CA . ILE A 1 118 ? 10.423 8.754 -24.502 1.00 92.44 118 ILE A CA 1
ATOM 890 C C . ILE A 1 118 ? 10.767 8.607 -23.016 1.00 92.44 118 ILE A C 1
ATOM 892 O O . ILE A 1 118 ? 11.244 7.556 -22.586 1.00 92.44 118 ILE A O 1
ATOM 896 N N . THR A 1 119 ? 10.522 9.653 -22.228 1.00 89.19 119 THR A N 1
ATOM 897 C CA . THR A 1 119 ? 10.809 9.677 -20.790 1.00 89.19 119 THR A CA 1
ATOM 898 C C . THR A 1 119 ? 9.916 8.697 -20.038 1.00 89.19 119 THR A C 1
ATOM 900 O O . THR A 1 119 ? 10.417 7.932 -19.221 1.00 89.19 119 THR A O 1
ATOM 903 N N . GLU A 1 120 ? 8.620 8.653 -20.343 1.00 88.88 120 GLU A N 1
ATOM 904 C CA . GLU A 1 120 ? 7.674 7.705 -19.749 1.00 88.88 120 GLU A CA 1
ATOM 905 C C . GLU A 1 120 ? 8.048 6.260 -20.081 1.00 88.88 120 GLU A C 1
ATOM 907 O O . GLU A 1 120 ? 8.110 5.421 -19.182 1.00 88.88 120 GLU A O 1
ATOM 912 N N . VAL A 1 121 ? 8.378 5.972 -21.344 1.00 91.81 121 VAL A N 1
ATOM 913 C CA . VAL A 1 121 ? 8.853 4.644 -21.760 1.00 91.81 121 VAL A CA 1
ATOM 914 C C . VAL A 1 121 ? 10.137 4.273 -21.022 1.00 91.81 121 VAL A C 1
ATOM 916 O O . VAL A 1 121 ? 10.256 3.158 -20.512 1.00 91.81 121 VAL A O 1
ATOM 919 N N . PHE A 1 122 ? 11.088 5.202 -20.913 1.00 90.69 122 PHE A N 1
ATOM 920 C CA . PHE A 1 122 ? 12.328 4.976 -20.179 1.00 90.69 122 PHE A CA 1
ATOM 921 C C . PHE A 1 122 ? 12.062 4.661 -18.701 1.00 90.69 122 PHE A C 1
ATOM 923 O O . PHE A 1 122 ? 12.566 3.655 -18.195 1.00 90.69 122 PHE A O 1
ATOM 930 N N . VAL A 1 123 ? 11.244 5.468 -18.019 1.00 88.62 123 VAL A N 1
ATOM 931 C CA . VAL A 1 123 ? 10.883 5.270 -16.606 1.00 88.62 123 VAL A CA 1
ATOM 932 C C . VAL A 1 123 ? 10.156 3.939 -16.407 1.00 88.62 123 VAL A C 1
ATOM 934 O O . VAL A 1 123 ? 10.503 3.198 -15.485 1.00 88.62 123 VAL A O 1
ATOM 937 N N . ARG A 1 124 ? 9.220 3.583 -17.299 1.00 88.06 124 ARG A N 1
ATOM 938 C CA . ARG A 1 124 ? 8.496 2.303 -17.253 1.00 88.06 124 ARG A CA 1
ATOM 939 C C . ARG A 1 124 ? 9.430 1.105 -17.420 1.00 88.06 124 ARG A C 1
ATOM 941 O O . ARG A 1 124 ? 9.389 0.162 -16.633 1.00 88.06 124 ARG A O 1
ATOM 948 N N . ILE A 1 125 ? 10.329 1.149 -18.402 1.00 89.50 125 ILE A N 1
ATOM 949 C CA . ILE A 1 125 ? 11.256 0.041 -18.674 1.00 89.50 125 ILE A CA 1
ATOM 950 C C . ILE A 1 125 ? 12.285 -0.137 -17.550 1.00 89.50 125 ILE A C 1
ATOM 952 O O . ILE A 1 125 ? 12.704 -1.271 -17.294 1.00 89.50 125 ILE A O 1
ATOM 956 N N . THR A 1 126 ? 12.691 0.953 -16.893 1.00 89.56 126 THR A N 1
ATOM 957 C CA . THR A 1 126 ? 13.756 0.963 -15.881 1.00 89.56 126 THR A CA 1
ATOM 958 C C . THR A 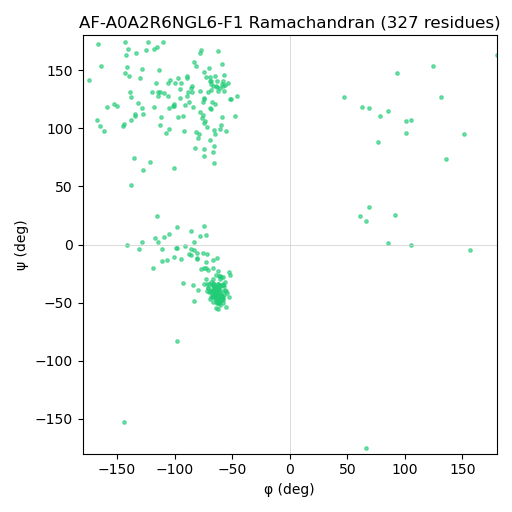1 126 ? 13.216 0.903 -14.453 1.00 89.56 126 THR A C 1
ATOM 960 O O . THR A 1 126 ? 13.177 -0.175 -13.867 1.00 89.56 126 THR A O 1
ATOM 963 N N . PHE A 1 127 ? 12.825 2.044 -13.888 1.00 88.25 127 PHE A N 1
ATOM 964 C CA . PHE A 1 127 ? 12.435 2.189 -12.488 1.00 88.25 127 PHE A CA 1
ATOM 965 C C . PHE A 1 127 ? 11.140 1.448 -12.173 1.00 88.25 127 PHE A C 1
ATOM 967 O O . PHE A 1 127 ? 11.081 0.744 -11.168 1.00 88.25 127 PHE A O 1
ATOM 974 N N . PHE A 1 128 ? 10.134 1.545 -13.045 1.00 87.06 128 PHE A N 1
ATOM 975 C CA . PHE A 1 128 ? 8.842 0.908 -12.804 1.00 87.06 128 PHE A CA 1
ATOM 976 C C . PHE A 1 128 ? 8.991 -0.613 -12.766 1.00 87.06 128 PHE A C 1
ATOM 978 O O . PHE A 1 128 ? 8.752 -1.211 -11.732 1.00 87.06 128 PHE A O 1
ATOM 985 N N . ASN A 1 129 ? 9.566 -1.230 -13.801 1.00 87.88 129 ASN A N 1
ATOM 986 C CA . ASN A 1 129 ? 9.847 -2.674 -13.807 1.00 87.88 129 ASN A CA 1
ATOM 987 C C . ASN A 1 129 ? 10.847 -3.152 -12.731 1.00 87.88 129 ASN A C 1
ATOM 989 O O . ASN A 1 129 ? 11.070 -4.358 -12.594 1.00 87.88 129 ASN A O 1
ATOM 993 N N . GLN A 1 130 ? 11.544 -2.241 -12.045 1.00 89.00 130 GLN A N 1
ATOM 994 C CA . GLN A 1 130 ? 12.455 -2.579 -10.951 1.00 89.00 130 GLN A CA 1
ATOM 995 C C . GLN A 1 130 ? 11.767 -2.539 -9.581 1.00 89.00 130 GLN A C 1
ATOM 997 O O . GLN A 1 130 ? 12.151 -3.318 -8.708 1.00 89.00 130 GLN A O 1
ATOM 1002 N N . PHE A 1 131 ? 10.797 -1.643 -9.382 1.00 88.50 131 PHE A N 1
ATOM 1003 C CA . PHE A 1 131 ? 10.184 -1.378 -8.074 1.00 88.50 131 PHE A CA 1
ATOM 1004 C C . PHE A 1 131 ? 8.683 -1.670 -8.006 1.00 88.50 131 PHE A C 1
ATOM 1006 O O . PHE A 1 131 ? 8.159 -1.864 -6.913 1.00 88.50 131 PHE A O 1
ATOM 1013 N N . VAL A 1 132 ? 8.000 -1.717 -9.145 1.00 89.44 132 VAL A N 1
ATOM 1014 C CA . VAL A 1 132 ? 6.558 -1.922 -9.260 1.00 89.44 132 VAL A CA 1
ATOM 1015 C C . VAL A 1 132 ? 6.302 -3.253 -9.957 1.00 89.44 132 VAL A C 1
ATOM 1017 O O . VAL A 1 132 ? 6.907 -3.558 -10.985 1.00 89.44 132 VAL A O 1
ATOM 1020 N N . GLY A 1 133 ? 5.423 -4.066 -9.369 1.00 86.88 133 GLY A N 1
ATOM 1021 C CA . GLY A 1 133 ? 5.078 -5.377 -9.917 1.00 86.88 133 GLY A CA 1
ATOM 1022 C C . GLY A 1 133 ? 4.275 -5.277 -11.214 1.00 86.88 133 GLY A C 1
ATOM 1023 O O . GLY A 1 133 ? 4.605 -5.960 -12.180 1.00 86.88 133 GLY A O 1
ATOM 1024 N N . ALA A 1 134 ? 3.253 -4.417 -11.227 1.00 90.38 134 ALA A N 1
ATOM 1025 C CA . ALA A 1 134 ? 2.426 -4.095 -12.387 1.00 90.38 134 ALA A CA 1
ATOM 1026 C C . ALA A 1 134 ? 1.580 -2.831 -12.128 1.00 90.38 134 ALA A C 1
ATOM 1028 O O . ALA A 1 134 ? 1.561 -2.328 -11.004 1.00 90.38 134 ALA A O 1
ATOM 1029 N N . ASP A 1 135 ? 0.889 -2.329 -13.158 1.00 88.75 135 ASP A N 1
ATOM 1030 C CA . ASP A 1 135 ? -0.035 -1.188 -13.041 1.00 88.75 135 ASP A CA 1
ATOM 1031 C C . ASP A 1 135 ? -1.352 -1.565 -12.316 1.00 88.75 135 ASP A C 1
ATOM 1033 O O . ASP A 1 135 ? -1.934 -0.719 -11.642 1.00 88.75 135 ASP A O 1
ATOM 1037 N N . SER A 1 136 ? -1.799 -2.824 -12.414 1.00 91.31 136 SER A N 1
ATOM 1038 C CA . SER A 1 136 ? -2.982 -3.374 -11.726 1.00 91.31 136 SER A CA 1
ATOM 1039 C C . SER A 1 136 ? -2.678 -4.733 -11.079 1.00 91.31 136 SER A C 1
ATOM 1041 O O . SER A 1 136 ? -1.673 -5.374 -11.408 1.00 91.31 136 SER A O 1
ATOM 1043 N N . ALA A 1 137 ? -3.531 -5.210 -10.165 1.00 92.88 137 ALA A N 1
ATOM 1044 C CA . ALA A 1 137 ? -3.349 -6.540 -9.573 1.00 92.88 137 ALA A CA 1
ATOM 1045 C C . ALA A 1 137 ? -3.487 -7.679 -10.595 1.00 92.88 137 ALA A C 1
ATOM 1047 O O . ALA A 1 137 ? -2.739 -8.657 -10.520 1.00 92.88 137 ALA A O 1
ATOM 1048 N N . ASP A 1 138 ? -4.381 -7.543 -11.575 1.00 95.25 138 ASP A N 1
ATOM 1049 C CA . ASP A 1 138 ? -4.544 -8.515 -12.660 1.00 95.25 138 ASP A CA 1
ATOM 1050 C C . ASP A 1 138 ? -3.283 -8.609 -13.531 1.00 95.25 138 ASP A C 1
ATOM 1052 O O . ASP A 1 138 ? -2.802 -9.704 -13.841 1.00 95.25 138 ASP A O 1
ATOM 1056 N N . ASP A 1 139 ? -2.679 -7.464 -13.856 1.00 94.19 139 ASP A N 1
ATOM 1057 C CA . ASP A 1 139 ? -1.442 -7.405 -14.640 1.00 94.19 139 ASP A CA 1
ATOM 1058 C C . ASP A 1 139 ? -0.240 -7.999 -13.887 1.00 94.19 139 ASP A C 1
ATOM 1060 O O . ASP A 1 139 ? 0.755 -8.393 -14.502 1.00 94.19 139 ASP A O 1
ATOM 1064 N N . ALA A 1 140 ? -0.322 -8.106 -12.557 1.00 94.12 140 ALA A N 1
ATOM 1065 C CA . ALA A 1 140 ? 0.708 -8.721 -11.728 1.00 94.12 140 ALA A CA 1
ATOM 1066 C C . ALA A 1 140 ? 0.638 -10.258 -11.707 1.00 94.12 140 ALA A C 1
ATOM 1068 O O . ALA A 1 140 ? 1.595 -10.900 -11.265 1.00 94.12 140 ALA A O 1
ATOM 1069 N N . LEU A 1 141 ? -0.442 -10.881 -12.201 1.00 95.38 141 LEU A N 1
ATOM 1070 C CA . LEU A 1 141 ? -0.616 -12.340 -12.178 1.00 95.38 141 LEU A CA 1
ATOM 1071 C C . LEU A 1 141 ? 0.549 -13.124 -12.822 1.00 95.38 141 LEU A C 1
ATOM 1073 O O . LEU A 1 141 ? 0.974 -14.118 -12.229 1.00 95.38 141 LEU A O 1
ATOM 1077 N N . PRO A 1 142 ? 1.131 -12.719 -13.972 1.00 94.12 142 PRO A N 1
ATOM 1078 C CA . PRO A 1 142 ? 2.291 -13.412 -14.538 1.00 94.12 142 PRO A CA 1
ATO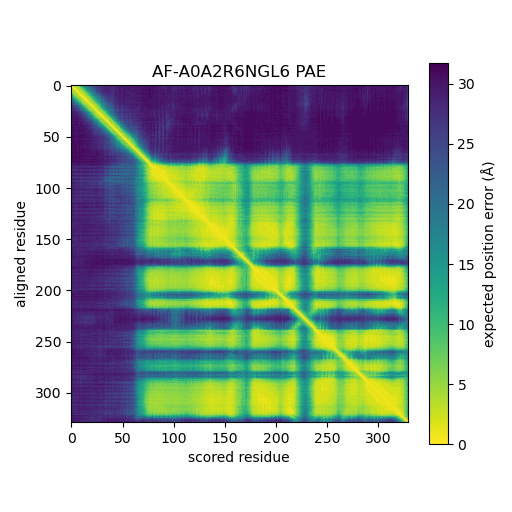M 1079 C C . PRO A 1 142 ? 3.526 -13.358 -13.629 1.00 94.12 142 PRO A C 1
ATOM 1081 O O . PRO A 1 142 ? 4.271 -14.335 -13.533 1.00 94.12 142 PRO A O 1
ATOM 1084 N N . LEU A 1 143 ? 3.734 -12.233 -12.935 1.00 91.75 143 LEU A N 1
ATOM 1085 C CA . LEU A 1 143 ? 4.812 -12.088 -11.959 1.00 91.75 143 LEU A CA 1
ATOM 1086 C C . LEU A 1 143 ? 4.554 -12.966 -10.727 1.00 91.75 143 LEU A C 1
ATOM 1088 O O . LEU A 1 143 ? 5.481 -13.614 -10.239 1.00 91.75 143 LEU A O 1
ATOM 1092 N N . LEU A 1 144 ? 3.304 -13.041 -10.260 1.00 93.88 144 LEU A N 1
ATOM 1093 C CA . LEU A 1 144 ? 2.912 -13.943 -9.177 1.00 93.88 144 LEU A CA 1
ATOM 1094 C C . LEU A 1 144 ? 3.161 -15.411 -9.536 1.00 93.88 144 LEU A C 1
ATOM 1096 O O . LEU A 1 144 ? 3.723 -16.134 -8.718 1.00 93.88 144 LEU A O 1
ATOM 1100 N N . GLU A 1 145 ? 2.813 -15.849 -10.750 1.00 93.81 145 GLU A N 1
ATOM 1101 C CA . GLU A 1 145 ? 3.102 -17.212 -11.222 1.00 93.81 145 GLU A CA 1
ATOM 1102 C C . GLU A 1 145 ? 4.606 -17.507 -11.212 1.00 93.81 145 GLU A C 1
ATOM 1104 O O . GLU A 1 145 ? 5.039 -18.555 -10.725 1.00 93.81 145 GLU A O 1
ATOM 1109 N N . GLN A 1 146 ? 5.424 -16.563 -11.691 1.00 91.44 146 GLN A N 1
ATOM 1110 C CA . GLN A 1 146 ? 6.877 -16.708 -11.654 1.00 91.44 146 GLN A CA 1
ATOM 1111 C C . GLN A 1 146 ? 7.384 -16.855 -10.212 1.00 91.44 146 GLN A C 1
ATOM 1113 O O . GLN A 1 146 ? 8.121 -17.794 -9.907 1.00 91.44 146 GLN A O 1
ATOM 1118 N N . LEU A 1 147 ? 6.994 -15.943 -9.319 1.00 91.88 147 LEU A N 1
ATOM 1119 C CA . LEU A 1 147 ? 7.433 -15.951 -7.923 1.00 91.88 147 LEU A CA 1
ATOM 1120 C C . LEU A 1 147 ? 6.938 -17.200 -7.186 1.00 91.88 147 LEU A C 1
ATOM 1122 O O . LEU A 1 147 ? 7.692 -17.798 -6.417 1.00 91.88 147 LEU A O 1
ATOM 1126 N N . ARG A 1 148 ? 5.716 -17.653 -7.474 1.00 90.31 148 ARG A N 1
ATOM 1127 C CA . ARG A 1 148 ? 5.153 -18.887 -6.925 1.00 90.31 148 ARG A CA 1
ATOM 1128 C C . ARG A 1 148 ? 5.926 -20.118 -7.383 1.00 90.31 148 ARG A C 1
ATOM 1130 O O . ARG A 1 148 ? 6.217 -20.976 -6.553 1.00 90.31 148 ARG A O 1
ATOM 1137 N N . GLY A 1 149 ? 6.302 -20.185 -8.662 1.00 89.12 149 GLY A N 1
ATOM 1138 C CA . GLY A 1 149 ? 7.169 -21.236 -9.204 1.00 89.12 149 GLY A CA 1
ATOM 1139 C C . GLY A 1 149 ? 8.581 -21.229 -8.608 1.00 89.12 149 GLY A C 1
ATOM 1140 O O . GLY A 1 149 ? 9.218 -22.274 -8.517 1.00 89.12 149 GLY A O 1
ATOM 1141 N N . GLU A 1 150 ? 9.048 -20.068 -8.143 1.00 88.50 150 GLU A N 1
ATOM 1142 C CA . GLU A 1 150 ? 10.274 -19.903 -7.351 1.00 88.50 150 GLU A CA 1
ATOM 1143 C C . GLU A 1 150 ? 10.050 -20.119 -5.839 1.00 88.50 150 GLU A C 1
ATOM 1145 O O . GLU A 1 150 ? 10.924 -19.790 -5.037 1.00 88.50 150 GLU A O 1
ATOM 1150 N N . ASN A 1 151 ? 8.888 -20.655 -5.441 1.00 88.75 151 ASN A N 1
ATOM 1151 C CA . ASN A 1 151 ? 8.524 -20.962 -4.056 1.00 88.75 151 ASN A CA 1
ATOM 1152 C C . ASN A 1 151 ? 8.490 -19.716 -3.136 1.00 88.75 151 ASN A C 1
ATOM 1154 O O . ASN A 1 151 ? 8.611 -19.823 -1.913 1.00 88.75 151 ASN A O 1
ATOM 1158 N N . LYS A 1 152 ? 8.280 -18.521 -3.706 1.00 90.19 152 LYS A N 1
ATOM 1159 C CA . LYS A 1 152 ? 8.204 -17.238 -2.990 1.00 90.19 152 LYS A CA 1
ATOM 1160 C C . LYS A 1 152 ? 6.759 -16.835 -2.706 1.00 90.19 152 LYS A C 1
ATOM 1162 O O . LYS A 1 152 ? 5.854 -17.070 -3.503 1.00 90.19 152 LYS A O 1
ATOM 1167 N N . GLY A 1 153 ? 6.552 -16.228 -1.538 1.00 91.31 153 GLY A N 1
ATOM 1168 C CA . GLY A 1 153 ? 5.313 -15.520 -1.217 1.00 91.31 153 GLY A CA 1
ATOM 1169 C C . GLY A 1 153 ? 5.325 -14.103 -1.777 1.00 91.31 153 GLY A C 1
ATOM 1170 O O . GLY A 1 153 ? 6.394 -13.543 -2.024 1.00 91.31 153 GLY A O 1
ATOM 1171 N N . CYS A 1 154 ? 4.138 -13.540 -1.969 1.00 94.00 154 CYS A N 1
ATOM 1172 C CA . CYS A 1 154 ? 3.955 -12.217 -2.550 1.00 94.00 154 CYS A CA 1
ATOM 1173 C C . CYS A 1 154 ? 3.065 -11.359 -1.655 1.00 94.00 154 CYS A C 1
ATOM 1175 O O . CYS A 1 154 ? 2.205 -11.864 -0.935 1.00 94.00 154 CYS A O 1
ATOM 1177 N N . LEU A 1 155 ? 3.277 -10.051 -1.711 1.00 94.56 155 LEU A N 1
ATOM 1178 C CA . LEU A 1 155 ? 2.487 -9.075 -0.980 1.00 94.56 155 LEU A CA 1
ATOM 1179 C C . LEU A 1 155 ? 2.018 -8.012 -1.967 1.00 94.56 155 LEU A C 1
ATOM 1181 O O . LEU A 1 155 ? 2.849 -7.317 -2.552 1.00 94.56 155 LEU A O 1
ATOM 1185 N N . PHE A 1 156 ? 0.707 -7.888 -2.154 1.00 94.06 156 PHE A N 1
ATOM 1186 C CA . PHE A 1 156 ? 0.141 -6.772 -2.897 1.00 94.06 156 PHE A CA 1
ATOM 1187 C C . PHE A 1 156 ? 0.168 -5.524 -2.031 1.00 94.06 156 PHE A C 1
ATOM 1189 O O . PHE A 1 156 ? -0.575 -5.419 -1.061 1.00 94.06 156 PHE A O 1
ATOM 1196 N N . ALA A 1 157 ? 1.037 -4.587 -2.391 1.00 91.06 157 ALA A N 1
ATOM 1197 C CA . ALA A 1 157 ? 1.108 -3.270 -1.784 1.00 91.06 157 ALA A CA 1
ATOM 1198 C C . ALA A 1 157 ? 0.559 -2.247 -2.777 1.00 91.06 157 ALA A C 1
ATOM 1200 O O . ALA A 1 157 ? 1.272 -1.798 -3.676 1.00 91.06 157 ALA A O 1
ATOM 1201 N N . TYR A 1 158 ? -0.721 -1.907 -2.630 1.00 85.75 158 TYR A N 1
ATOM 1202 C CA . TYR A 1 158 ? -1.344 -0.893 -3.469 1.00 85.75 158 TYR A CA 1
ATOM 1203 C C . TYR A 1 158 ? -0.751 0.481 -3.144 1.00 85.75 158 TYR A C 1
ATOM 1205 O O . TYR A 1 158 ? -0.842 0.968 -2.015 1.00 85.75 158 TYR A O 1
ATOM 1213 N N . SER A 1 159 ? -0.087 1.079 -4.133 1.00 76.12 159 SER A N 1
ATOM 1214 C CA . SER A 1 159 ? 0.709 2.294 -3.969 1.00 76.12 159 SER A CA 1
ATOM 1215 C C . SER A 1 159 ? 0.191 3.393 -4.890 1.00 76.12 159 SER A C 1
ATOM 1217 O O . SER A 1 159 ? 0.823 3.738 -5.885 1.00 76.12 159 SER A O 1
ATOM 1219 N N . VAL A 1 160 ? -0.986 3.928 -4.563 1.00 68.94 160 VAL A N 1
ATOM 1220 C CA . VAL A 1 160 ? -1.515 5.134 -5.208 1.00 68.94 160 VAL A CA 1
ATOM 1221 C C . VAL A 1 160 ? -1.387 6.317 -4.259 1.00 68.94 160 VAL A C 1
ATOM 1223 O O . VAL A 1 160 ? -1.773 6.254 -3.093 1.00 68.94 160 VAL A O 1
ATOM 1226 N N . GLU A 1 161 ? -0.782 7.380 -4.779 1.00 62.12 161 GLU A N 1
ATOM 1227 C CA . GLU A 1 161 ? -0.651 8.681 -4.132 1.00 62.12 161 GLU A CA 1
ATOM 1228 C C . GLU A 1 161 ? -1.792 9.571 -4.634 1.00 62.12 161 GLU A C 1
ATOM 1230 O O . GLU A 1 161 ? -1.994 9.703 -5.843 1.00 62.12 161 GLU A O 1
ATOM 1235 N N . VAL A 1 162 ? -2.563 10.145 -3.711 1.00 56.78 162 VAL A N 1
ATOM 1236 C CA . VAL A 1 162 ? -3.660 11.065 -4.032 1.00 56.78 162 VAL A CA 1
ATOM 1237 C C . VAL A 1 162 ? -3.240 12.463 -3.613 1.00 56.78 162 VAL A C 1
ATOM 1239 O O . VAL A 1 162 ? -2.799 12.665 -2.484 1.00 56.78 162 VAL A O 1
ATOM 1242 N N . ASP A 1 163 ? -3.396 13.424 -4.520 1.00 56.16 163 ASP A N 1
ATOM 1243 C CA . ASP A 1 163 ? -3.223 14.848 -4.230 1.00 56.16 163 ASP A CA 1
ATOM 1244 C C . ASP A 1 163 ? -4.248 15.312 -3.173 1.00 56.16 163 ASP A C 1
ATOM 1246 O O . ASP A 1 163 ? -5.447 15.029 -3.291 1.00 56.16 163 ASP A O 1
ATOM 1250 N N . GLU A 1 164 ? -3.793 16.034 -2.143 1.00 52.25 164 GLU A N 1
ATOM 1251 C CA . GLU A 1 164 ? -4.623 16.509 -1.031 1.00 52.25 164 GLU A CA 1
ATOM 1252 C C . GLU A 1 164 ? -5.791 17.388 -1.506 1.00 52.25 164 GLU A C 1
ATOM 1254 O O . GLU A 1 164 ? -6.891 17.313 -0.951 1.00 52.25 164 GLU A O 1
ATOM 1259 N N . GLU A 1 165 ? -5.602 18.194 -2.559 1.00 52.94 165 GLU A N 1
ATOM 1260 C CA . GLU A 1 165 ? -6.675 19.049 -3.091 1.00 52.94 165 GLU A CA 1
ATOM 1261 C C . GLU A 1 165 ? -7.820 18.228 -3.701 1.00 52.94 165 GLU A C 1
ATOM 1263 O O . GLU A 1 165 ? -8.996 18.607 -3.609 1.00 52.94 165 GLU A O 1
ATOM 1268 N N . SER A 1 166 ? -7.469 17.079 -4.280 1.00 51.44 166 SER A N 1
ATOM 1269 C CA . SER A 1 166 ? -8.409 16.130 -4.874 1.00 51.44 166 SER A CA 1
ATOM 1270 C C . SER A 1 166 ? -9.072 15.258 -3.801 1.00 51.44 166 SER A C 1
ATOM 1272 O O . SER A 1 166 ? -10.283 15.044 -3.858 1.00 51.44 166 SER A O 1
ATOM 1274 N N . ALA A 1 167 ? -8.321 14.833 -2.776 1.00 50.91 167 ALA A N 1
ATOM 1275 C CA . ALA A 1 167 ? -8.838 14.066 -1.637 1.00 50.91 167 ALA A CA 1
ATOM 1276 C C . ALA A 1 167 ? -9.789 14.884 -0.739 1.00 50.91 167 ALA A C 1
ATOM 1278 O O . ALA A 1 167 ? -10.793 14.362 -0.259 1.00 50.91 167 ALA A O 1
ATOM 1279 N N . ALA A 1 168 ? -9.536 16.188 -0.571 1.00 51.53 168 ALA A N 1
ATOM 1280 C CA . ALA A 1 168 ? -10.364 17.091 0.234 1.00 51.53 168 ALA A CA 1
ATOM 1281 C C . ALA A 1 168 ? -11.669 17.546 -0.460 1.00 51.53 168 ALA A C 1
ATOM 1283 O O . ALA A 1 168 ? -12.351 18.447 0.037 1.00 51.53 168 ALA A O 1
ATOM 1284 N N . GLY A 1 169 ? -12.010 16.985 -1.629 1.00 49.94 169 GLY A N 1
ATOM 1285 C CA . GLY A 1 169 ? -13.260 17.279 -2.337 1.00 49.94 169 GLY A CA 1
ATOM 1286 C C . GLY A 1 169 ? -13.377 18.717 -2.861 1.00 49.94 169 GLY A C 1
ATOM 1287 O O . GLY A 1 169 ? -14.485 19.195 -3.109 1.00 49.94 169 GLY A O 1
ATOM 1288 N N . LYS A 1 170 ? -12.255 19.436 -3.026 1.00 48.53 170 LYS A N 1
ATOM 1289 C CA . LYS A 1 170 ? -12.238 20.795 -3.607 1.00 48.53 170 LYS A CA 1
ATOM 1290 C C . LYS A 1 170 ? -12.238 20.793 -5.144 1.00 48.53 170 LYS A C 1
ATOM 1292 O O . LYS A 1 170 ? -12.373 21.856 -5.754 1.00 48.53 170 LYS A O 1
ATOM 1297 N N . GLY A 1 171 ? -12.149 19.614 -5.765 1.00 47.72 171 GLY A N 1
ATOM 1298 C CA . GLY A 1 171 ? -12.384 19.388 -7.194 1.00 47.72 171 GLY A CA 1
ATOM 1299 C C . GLY A 1 171 ? -13.860 19.568 -7.583 1.00 47.72 171 GLY A C 1
ATOM 1300 O O . GLY A 1 171 ? -14.770 19.259 -6.821 1.00 47.72 171 GLY A O 1
ATOM 1301 N N . LYS A 1 172 ? -14.115 20.111 -8.776 1.00 41.44 172 LYS A N 1
ATOM 1302 C CA . LYS A 1 172 ? -15.416 20.653 -9.222 1.00 41.44 172 LYS A CA 1
ATOM 1303 C C . LYS A 1 172 ? -16.538 19.645 -9.537 1.00 41.44 172 LYS A C 1
ATOM 1305 O O . LYS A 1 172 ? -17.591 20.096 -9.989 1.00 41.44 172 LYS A O 1
ATOM 1310 N N . ASP A 1 173 ? -16.401 18.351 -9.263 1.00 45.75 173 ASP A N 1
ATOM 1311 C CA . ASP A 1 173 ? -17.371 17.348 -9.728 1.00 45.75 173 ASP A CA 1
ATOM 1312 C C . ASP A 1 173 ? -18.171 16.700 -8.587 1.00 45.75 173 ASP A C 1
ATOM 1314 O O . ASP A 1 173 ? -17.721 15.799 -7.890 1.00 45.75 173 ASP A O 1
ATOM 1318 N N . LYS A 1 174 ? -19.425 17.143 -8.423 1.00 45.38 174 LYS A N 1
ATOM 1319 C CA . LYS A 1 174 ? -20.378 16.690 -7.386 1.00 45.38 174 LYS A CA 1
ATOM 1320 C C . LYS A 1 174 ? -20.985 15.290 -7.622 1.00 45.38 174 LYS A C 1
ATOM 1322 O O . LYS A 1 174 ? -22.016 14.979 -7.032 1.00 45.38 174 LYS A O 1
ATOM 1327 N N . ALA A 1 175 ? -20.408 14.478 -8.508 1.00 47.09 175 ALA A N 1
ATOM 1328 C CA . ALA A 1 175 ? -20.978 13.191 -8.927 1.00 47.09 175 ALA A CA 1
ATOM 1329 C C . ALA A 1 175 ? -19.995 12.005 -8.892 1.00 47.09 175 ALA A C 1
ATOM 1331 O O . ALA A 1 175 ? -20.417 10.883 -9.161 1.00 47.09 175 ALA A O 1
ATOM 1332 N N . ALA A 1 176 ? -18.718 12.227 -8.568 1.00 60.47 176 ALA A N 1
ATOM 1333 C CA . ALA A 1 176 ? -17.733 11.155 -8.430 1.00 60.47 176 ALA A CA 1
ATOM 1334 C C . ALA A 1 176 ? -17.716 10.621 -6.988 1.00 60.47 176 ALA A C 1
ATOM 1336 O O . ALA A 1 176 ? -17.900 11.388 -6.040 1.00 60.47 176 ALA A O 1
ATOM 1337 N N . GLN A 1 177 ? -17.521 9.308 -6.825 1.00 63.41 177 GLN A N 1
ATOM 1338 C CA . GLN A 1 177 ? -17.231 8.713 -5.517 1.00 63.41 177 GLN A CA 1
ATOM 1339 C C . GLN A 1 177 ? -15.980 9.385 -4.929 1.00 63.41 177 GLN A C 1
ATOM 1341 O O . GLN A 1 177 ? -15.088 9.777 -5.684 1.00 63.41 177 GLN A O 1
ATOM 1346 N N . PRO A 1 178 ? -15.895 9.565 -3.603 1.00 76.75 178 PRO A N 1
ATOM 1347 C CA . PRO A 1 178 ? -14.708 10.159 -3.018 1.00 76.75 178 PRO A CA 1
ATOM 1348 C C . PRO A 1 178 ? -13.530 9.182 -3.161 1.00 76.75 178 PRO A C 1
ATOM 1350 O O . PRO A 1 178 ? -13.695 7.970 -3.022 1.00 76.75 178 PRO A O 1
ATOM 1353 N N . ILE A 1 179 ? -12.340 9.709 -3.454 1.00 80.31 179 ILE A N 1
ATOM 1354 C CA . ILE A 1 179 ? -11.179 8.914 -3.899 1.00 80.31 179 ILE A CA 1
ATOM 1355 C C . ILE A 1 179 ? -10.797 7.823 -2.885 1.00 80.31 179 ILE A C 1
ATOM 1357 O O . ILE A 1 179 ? -10.451 6.709 -3.271 1.00 80.31 179 ILE A O 1
ATOM 1361 N N . HIS A 1 180 ? -10.923 8.087 -1.579 1.00 80.44 180 HIS A N 1
ATOM 1362 C CA . HIS A 1 180 ? -10.640 7.081 -0.548 1.00 80.44 180 HIS A CA 1
ATOM 1363 C C . HIS A 1 180 ? -11.544 5.846 -0.659 1.00 80.44 180 HIS A C 1
ATOM 1365 O O . HIS A 1 180 ? -11.105 4.744 -0.346 1.00 80.44 180 HIS A O 1
ATOM 1371 N N . LYS A 1 181 ? -12.778 5.989 -1.162 1.00 87.88 181 LYS A N 1
ATOM 1372 C CA . LYS A 1 181 ? -13.679 4.854 -1.415 1.00 87.88 181 LYS A CA 1
ATOM 1373 C C . LYS A 1 181 ? -13.286 4.049 -2.639 1.00 87.88 181 LYS A C 1
ATOM 1375 O O . LYS A 1 181 ? -13.449 2.833 -2.621 1.00 87.88 181 LYS A O 1
ATOM 1380 N N . GLU A 1 182 ? -12.749 4.693 -3.669 1.00 86.75 182 GLU A N 1
ATOM 1381 C CA . GLU A 1 182 ? -12.169 3.982 -4.812 1.00 86.75 182 GLU A CA 1
ATOM 1382 C C . GLU A 1 182 ? -10.971 3.144 -4.356 1.00 86.75 182 GLU A C 1
ATOM 1384 O O . GLU A 1 182 ? -10.861 1.978 -4.720 1.00 86.75 182 GLU A O 1
ATOM 1389 N N . ILE A 1 183 ? -10.144 3.681 -3.454 1.00 87.81 183 ILE A N 1
ATOM 1390 C CA . ILE A 1 183 ? -9.028 2.939 -2.854 1.00 87.81 183 ILE A CA 1
ATOM 1391 C C . ILE A 1 183 ? -9.535 1.746 -2.033 1.00 87.81 183 ILE A C 1
ATOM 1393 O O . ILE A 1 183 ? -8.977 0.658 -2.142 1.00 87.81 183 ILE A O 1
ATOM 1397 N N . VAL A 1 184 ? -10.606 1.898 -1.245 1.00 90.44 184 VAL A N 1
ATOM 1398 C CA . VAL A 1 184 ? -11.227 0.772 -0.518 1.00 90.44 184 VAL A CA 1
ATOM 1399 C C . VAL A 1 184 ? -11.712 -0.317 -1.481 1.00 90.44 184 VAL A C 1
ATOM 1401 O O . VAL A 1 184 ? -11.467 -1.498 -1.234 1.00 90.44 184 VAL A O 1
ATOM 1404 N N . GLN A 1 185 ? -12.378 0.064 -2.575 1.00 92.50 185 GLN A N 1
ATOM 1405 C CA . GLN A 1 185 ? -12.830 -0.874 -3.609 1.00 92.50 185 GLN A CA 1
ATOM 1406 C C . GLN A 1 185 ? -11.645 -1.602 -4.251 1.00 92.50 185 GLN A C 1
ATOM 1408 O O . GLN A 1 185 ? -11.682 -2.821 -4.388 1.00 92.50 185 GLN A O 1
ATOM 1413 N N . GLU A 1 186 ? -10.567 -0.884 -4.557 1.00 91.56 186 GLU A N 1
ATOM 1414 C CA . GLU A 1 186 ? -9.359 -1.470 -5.136 1.00 91.56 186 GLU A CA 1
ATOM 1415 C C . GLU A 1 186 ? -8.656 -2.424 -4.158 1.00 91.56 186 GLU A C 1
ATOM 1417 O O . GLU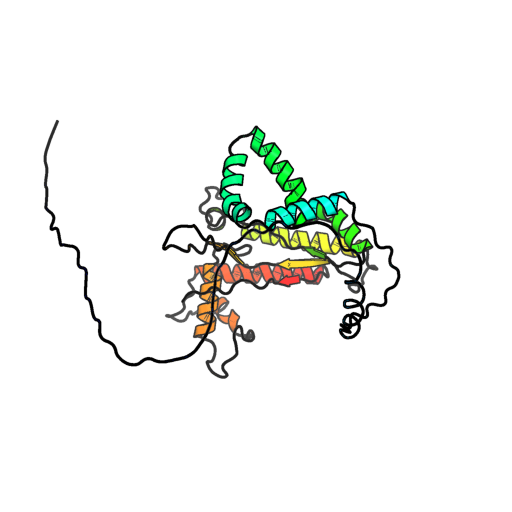 A 1 186 ? -8.172 -3.481 -4.549 1.00 91.56 186 GLU A O 1
ATOM 1422 N N . MET A 1 187 ? -8.652 -2.127 -2.854 1.00 92.69 187 MET A N 1
ATOM 1423 C CA . MET A 1 187 ? -8.140 -3.058 -1.838 1.00 92.69 187 MET A CA 1
ATOM 1424 C C . MET A 1 187 ? -8.953 -4.358 -1.789 1.00 92.69 187 MET A C 1
ATOM 1426 O O . MET A 1 187 ? -8.375 -5.438 -1.655 1.00 92.69 187 MET A O 1
ATOM 1430 N N . ILE A 1 188 ? -10.281 -4.266 -1.909 1.00 95.81 188 ILE A N 1
ATOM 1431 C CA . ILE A 1 188 ? -11.175 -5.430 -2.001 1.00 95.81 188 ILE A CA 1
ATOM 1432 C C . ILE A 1 188 ? -10.895 -6.216 -3.289 1.00 95.81 188 ILE A C 1
ATOM 1434 O O . ILE A 1 188 ? -10.745 -7.436 -3.230 1.00 95.81 188 ILE A O 1
ATOM 1438 N N . HIS A 1 189 ? -10.728 -5.529 -4.421 1.00 96.31 189 HIS A N 1
ATOM 1439 C CA . HIS A 1 189 ? -10.350 -6.147 -5.695 1.00 96.31 189 HIS A CA 1
ATOM 1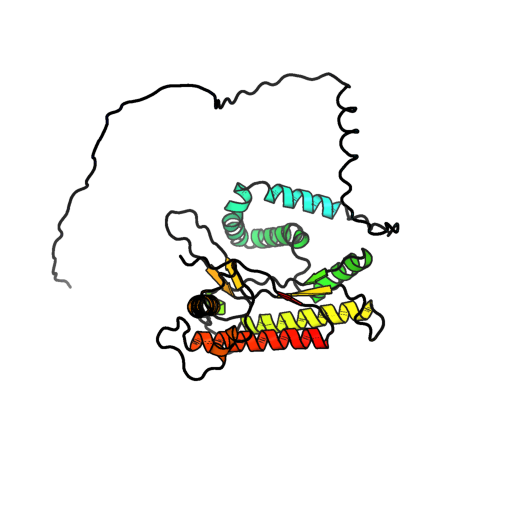440 C C . HIS A 1 189 ? -9.011 -6.893 -5.597 1.00 96.31 189 HIS A C 1
ATOM 1442 O O . HIS A 1 189 ? -8.911 -8.059 -5.967 1.00 96.31 189 HIS A O 1
ATOM 1448 N N . ASN A 1 190 ? -7.996 -6.287 -4.977 1.00 95.81 190 ASN A N 1
ATOM 1449 C CA . ASN A 1 190 ? -6.694 -6.923 -4.748 1.00 95.81 190 ASN A CA 1
ATOM 1450 C C . ASN A 1 190 ? -6.798 -8.203 -3.902 1.00 95.81 190 ASN A C 1
ATOM 1452 O O . ASN A 1 190 ? -6.050 -9.159 -4.122 1.00 95.81 190 ASN A O 1
ATOM 1456 N N . ILE A 1 191 ? -7.720 -8.236 -2.932 1.00 96.75 191 ILE A N 1
ATOM 1457 C CA . ILE A 1 191 ? -8.021 -9.439 -2.144 1.00 96.75 191 ILE A CA 1
ATOM 1458 C C . ILE A 1 191 ? -8.629 -10.522 -3.035 1.00 96.75 191 ILE A C 1
ATOM 1460 O O . ILE A 1 191 ? -8.226 -11.682 -2.925 1.00 96.75 191 ILE A O 1
ATOM 1464 N N . ASP A 1 192 ? -9.564 -10.161 -3.913 1.00 97.19 192 ASP A N 1
ATOM 1465 C CA . ASP A 1 192 ? -10.195 -11.103 -4.836 1.00 97.19 192 ASP A CA 1
ATOM 1466 C C . ASP A 1 192 ? -9.172 -11.703 -5.801 1.00 97.19 192 ASP A C 1
ATOM 1468 O O . ASP A 1 192 ? -9.065 -12.927 -5.884 1.00 97.19 192 ASP A O 1
ATOM 1472 N N . VAL A 1 193 ? -8.333 -10.868 -6.419 1.00 97.00 193 VAL A N 1
ATOM 1473 C CA . VAL A 1 193 ? -7.258 -11.316 -7.317 1.00 97.00 193 VAL A CA 1
ATOM 1474 C C . VAL A 1 193 ? -6.269 -12.230 -6.589 1.00 97.00 193 VAL A C 1
ATOM 1476 O O . VAL A 1 193 ? -5.885 -13.279 -7.115 1.00 97.00 193 VAL A O 1
ATOM 1479 N N . ALA A 1 194 ? -5.868 -11.884 -5.360 1.00 95.56 194 ALA A N 1
ATOM 1480 C CA . ALA A 1 194 ? -4.975 -12.720 -4.555 1.00 95.56 194 ALA A CA 1
ATOM 1481 C C . ALA A 1 194 ? -5.604 -14.077 -4.202 1.00 95.56 194 ALA A C 1
ATOM 1483 O O . ALA A 1 194 ? -4.930 -15.109 -4.258 1.00 95.56 194 ALA A O 1
ATOM 1484 N N . ALA A 1 195 ? -6.887 -14.084 -3.836 1.00 94.88 195 ALA A N 1
ATOM 1485 C CA . ALA A 1 195 ? -7.619 -15.298 -3.508 1.00 94.88 195 ALA A CA 1
ATOM 1486 C C . ALA A 1 195 ? -7.793 -16.198 -4.737 1.00 94.88 195 ALA A C 1
ATOM 1488 O O . ALA A 1 195 ? -7.430 -17.370 -4.669 1.00 94.88 195 ALA A O 1
ATOM 1489 N N . ASP A 1 196 ? -8.257 -15.643 -5.860 1.00 95.19 196 ASP A N 1
ATOM 1490 C CA . ASP A 1 196 ? -8.451 -16.362 -7.126 1.00 95.19 196 ASP A CA 1
ATOM 1491 C C . ASP A 1 196 ? -7.130 -16.906 -7.682 1.00 95.19 196 ASP A C 1
ATOM 1493 O O . ASP A 1 196 ? -7.078 -17.980 -8.288 1.00 95.19 196 ASP A O 1
ATOM 1497 N N . PHE A 1 197 ? -6.027 -16.181 -7.475 1.00 95.38 197 PHE A N 1
ATOM 1498 C CA . PHE A 1 197 ? -4.695 -16.693 -7.762 1.00 95.38 197 PHE A CA 1
ATOM 1499 C C . PHE A 1 197 ? -4.376 -17.916 -6.898 1.00 95.38 197 PHE A C 1
ATOM 1501 O O . PHE A 1 197 ? -4.073 -18.978 -7.437 1.00 95.38 197 PHE A O 1
ATOM 1508 N N . GLU A 1 198 ? -4.469 -17.810 -5.573 1.00 94.25 198 GLU A N 1
ATOM 1509 C CA . GLU A 1 198 ? -4.112 -18.912 -4.673 1.00 94.25 198 GLU A CA 1
ATOM 1510 C C . GLU A 1 198 ? -5.046 -20.128 -4.792 1.00 94.25 198 GLU A C 1
ATOM 1512 O O . GLU A 1 198 ? -4.587 -21.259 -4.631 1.00 94.25 198 GLU A O 1
ATOM 1517 N N . ASP A 1 199 ? -6.320 -19.932 -5.139 1.00 92.56 199 ASP A N 1
ATOM 1518 C CA . ASP A 1 199 ? -7.287 -21.013 -5.376 1.00 92.56 199 ASP A CA 1
ATOM 1519 C C . ASP A 1 199 ? -6.897 -21.921 -6.551 1.00 92.56 199 ASP A C 1
ATOM 1521 O O . ASP A 1 199 ? -7.282 -23.090 -6.588 1.00 92.56 199 ASP A O 1
ATOM 1525 N N . ARG A 1 200 ? -6.066 -21.431 -7.481 1.00 91.69 200 ARG A N 1
ATOM 1526 C CA . ARG A 1 200 ? -5.488 -22.252 -8.558 1.00 91.69 200 ARG A CA 1
ATOM 1527 C C . ARG A 1 200 ? -4.326 -23.133 -8.094 1.00 91.69 200 ARG A C 1
ATOM 1529 O O . ARG A 1 200 ? -4.005 -24.112 -8.765 1.00 91.69 200 ARG A O 1
ATOM 1536 N N . HIS A 1 201 ? -3.691 -22.791 -6.973 1.00 88.25 201 HIS A N 1
ATOM 1537 C CA . HIS A 1 201 ? -2.445 -23.409 -6.494 1.00 88.25 201 HIS A CA 1
ATOM 1538 C C . HIS A 1 201 ? -2.618 -24.252 -5.230 1.00 88.25 201 HIS A C 1
ATOM 1540 O O . HIS A 1 201 ? -1.716 -25.012 -4.868 1.00 88.25 201 HIS A O 1
ATOM 1546 N N . VAL A 1 202 ? -3.744 -24.115 -4.534 1.00 86.44 202 VAL A N 1
ATOM 1547 C CA . VAL A 1 202 ? -4.041 -24.836 -3.295 1.00 86.44 202 VAL A CA 1
ATOM 1548 C C . VAL A 1 202 ? -5.203 -25.804 -3.522 1.00 86.44 202 VAL A C 1
ATOM 1550 O O . VAL A 1 202 ? -6.061 -25.590 -4.371 1.00 86.44 202 VAL A O 1
ATOM 1553 N N . LEU A 1 203 ? -5.222 -26.914 -2.777 1.00 77.50 203 LEU A N 1
ATOM 1554 C CA . LEU A 1 203 ? -6.332 -27.864 -2.838 1.00 77.50 203 LEU A CA 1
ATOM 1555 C C . LEU A 1 203 ? -7.654 -27.169 -2.457 1.00 77.50 203 LEU A C 1
ATOM 1557 O O . LEU A 1 203 ? -7.668 -26.425 -1.468 1.00 77.50 203 LEU A O 1
ATOM 1561 N N . PRO A 1 204 ? -8.763 -27.445 -3.171 1.00 69.50 204 PRO A N 1
ATOM 1562 C CA . PRO A 1 204 ? -10.058 -26.840 -2.878 1.00 69.50 204 PRO A CA 1
ATOM 1563 C C . PRO A 1 204 ? -10.445 -27.005 -1.402 1.00 69.50 204 PRO A C 1
ATOM 1565 O O . PRO A 1 204 ? -10.464 -28.119 -0.878 1.00 69.50 204 PRO A O 1
ATOM 1568 N N . GLY A 1 205 ? -10.740 -25.891 -0.726 1.00 64.81 205 GLY A N 1
ATOM 1569 C CA . GLY A 1 205 ? -11.140 -25.871 0.686 1.00 64.81 205 GLY A CA 1
ATOM 1570 C C . GLY A 1 205 ? -9.995 -25.851 1.709 1.00 64.81 205 GLY A C 1
ATOM 1571 O O . GLY A 1 205 ? -10.269 -25.825 2.908 1.00 64.81 205 GLY A O 1
ATOM 1572 N N . SER A 1 206 ? -8.726 -25.826 1.283 1.00 69.56 206 SER A N 1
ATOM 1573 C CA . SER A 1 206 ? -7.580 -25.639 2.182 1.00 69.56 206 SER A CA 1
ATOM 1574 C C . SER A 1 206 ? -7.076 -24.194 2.147 1.00 69.56 206 SER A C 1
ATOM 1576 O O . SER A 1 206 ? -6.620 -23.708 1.119 1.00 69.56 206 SER A O 1
ATOM 1578 N N . ALA A 1 207 ? -7.071 -23.512 3.295 1.00 66.88 207 ALA A N 1
ATOM 1579 C CA . ALA A 1 207 ? -6.351 -22.241 3.457 1.00 66.88 207 ALA A CA 1
ATOM 1580 C C . ALA A 1 207 ? -4.839 -22.449 3.703 1.00 66.88 207 ALA A C 1
ATOM 1582 O O . ALA A 1 207 ? -4.046 -21.503 3.674 1.00 66.88 207 ALA A O 1
ATOM 1583 N N . VAL A 1 208 ? -4.420 -23.691 3.969 1.00 72.38 208 VAL A N 1
ATOM 1584 C CA . VAL A 1 208 ? -3.026 -24.048 4.243 1.00 72.38 208 VAL A CA 1
ATOM 1585 C C . VAL A 1 208 ? -2.246 -24.041 2.932 1.00 72.38 208 VAL A C 1
ATOM 1587 O O . VAL A 1 208 ? -2.586 -24.770 2.005 1.00 72.38 208 VAL A O 1
ATOM 1590 N N . GLY A 1 209 ? -1.189 -23.227 2.871 1.00 77.94 209 GLY A N 1
ATOM 1591 C CA . GLY A 1 209 ? -0.309 -23.117 1.703 1.00 77.94 209 GLY A CA 1
ATOM 1592 C C . GLY A 1 209 ? -0.499 -21.853 0.863 1.00 77.94 209 GLY A C 1
ATOM 1593 O O . GLY A 1 209 ? 0.246 -21.676 -0.101 1.00 77.94 209 GLY A O 1
ATOM 1594 N N . ARG A 1 210 ? -1.429 -20.962 1.237 1.00 88.56 210 ARG A N 1
ATOM 1595 C CA . ARG A 1 210 ? -1.571 -19.641 0.610 1.00 88.56 210 ARG A CA 1
ATOM 1596 C C . ARG A 1 210 ? -0.415 -18.714 0.985 1.00 88.56 210 ARG A C 1
ATOM 1598 O O . ARG A 1 210 ? -0.075 -18.601 2.168 1.00 88.56 210 ARG A O 1
ATOM 1605 N N . ARG A 1 211 ? 0.195 -18.049 -0.001 1.00 91.06 211 ARG A N 1
ATOM 1606 C CA . ARG A 1 211 ? 1.405 -17.220 0.193 1.00 91.06 211 ARG A CA 1
ATOM 1607 C C . ARG A 1 211 ? 1.296 -15.804 -0.370 1.00 91.06 211 ARG A C 1
ATOM 1609 O O . ARG A 1 211 ? 2.265 -15.058 -0.265 1.00 91.06 211 ARG A O 1
ATOM 1616 N N . THR A 1 212 ? 0.146 -15.445 -0.928 1.00 94.75 212 THR A N 1
ATOM 1617 C CA . THR A 1 212 ? -0.155 -14.106 -1.441 1.00 94.75 212 THR A CA 1
ATOM 1618 C C . THR A 1 212 ? -1.020 -13.350 -0.443 1.00 94.75 212 THR A C 1
ATOM 1620 O O . THR A 1 212 ? -2.093 -13.822 -0.060 1.00 94.75 212 THR A O 1
ATOM 1623 N N . TRP A 1 213 ? -0.505 -12.230 0.058 1.00 95.25 213 TRP A N 1
ATOM 1624 C CA . TRP A 1 213 ? -1.134 -11.387 1.081 1.00 95.25 213 TRP A CA 1
ATOM 1625 C C . TRP A 1 213 ? -1.401 -9.989 0.511 1.00 95.25 213 TRP A C 1
ATOM 1627 O O . TRP A 1 213 ? -0.859 -9.634 -0.536 1.00 95.25 213 TRP A O 1
ATOM 1637 N N . VAL A 1 214 ? -2.187 -9.180 1.220 1.00 95.44 214 VAL A N 1
ATOM 1638 C CA . VAL A 1 214 ? -2.472 -7.783 0.852 1.00 95.44 214 VAL A CA 1
ATOM 1639 C C . VAL A 1 214 ? -2.007 -6.848 1.967 1.00 95.44 214 VAL A C 1
ATOM 1641 O O . VAL A 1 214 ? -2.292 -7.087 3.141 1.00 95.44 214 VAL A O 1
ATOM 1644 N N . ALA A 1 215 ? -1.272 -5.799 1.603 1.00 92.81 215 ALA A N 1
ATOM 1645 C CA . ALA A 1 215 ? -0.853 -4.730 2.496 1.00 92.81 215 ALA A CA 1
ATOM 1646 C C . ALA A 1 215 ? -1.818 -3.553 2.409 1.00 92.81 215 ALA A C 1
ATOM 1648 O O . ALA A 1 215 ? -2.169 -3.093 1.323 1.00 92.81 215 ALA A O 1
ATOM 1649 N N . ILE A 1 216 ? -2.206 -3.050 3.574 1.00 89.44 216 ILE A N 1
ATOM 1650 C CA . ILE A 1 216 ? -3.071 -1.890 3.725 1.00 89.44 216 ILE A CA 1
ATOM 1651 C C . ILE A 1 216 ? -2.260 -0.765 4.346 1.00 89.44 216 ILE A C 1
ATOM 1653 O O . ILE A 1 216 ? -1.630 -0.945 5.387 1.00 89.44 216 ILE A O 1
ATOM 1657 N N . LYS A 1 217 ? -2.349 0.413 3.736 1.00 84.00 217 LYS A N 1
ATOM 1658 C CA . LYS A 1 217 ? -1.773 1.651 4.246 1.00 84.00 217 LYS A CA 1
ATOM 1659 C C . LYS A 1 217 ? -2.898 2.627 4.587 1.00 84.00 217 LYS A C 1
ATOM 1661 O O . LYS A 1 217 ? -3.780 2.857 3.765 1.00 84.00 217 LYS A O 1
ATOM 1666 N N . LEU A 1 218 ? -2.891 3.160 5.802 1.00 77.31 218 LEU A N 1
ATOM 1667 C CA . LEU A 1 218 ? -3.881 4.091 6.343 1.00 77.31 218 LEU A CA 1
ATOM 1668 C C . LEU A 1 218 ? -3.574 5.539 5.913 1.00 77.31 218 LEU A C 1
ATOM 1670 O O . LEU A 1 218 ? -4.451 6.246 5.408 1.00 77.31 218 LEU A O 1
ATOM 1674 N N . VAL A 1 219 ? -2.321 5.970 6.083 1.00 70.62 219 VAL A N 1
ATOM 1675 C CA . VAL A 1 219 ? -1.801 7.324 5.839 1.00 70.62 219 VAL A CA 1
ATOM 1676 C C . VAL A 1 219 ? -0.398 7.270 5.218 1.00 70.62 219 VAL A C 1
ATOM 1678 O O . VAL A 1 219 ? 0.418 6.369 5.407 1.00 70.62 219 VAL A O 1
ATOM 1681 N N . ARG A 1 220 ? -0.033 8.291 4.455 1.00 56.62 220 ARG A N 1
ATOM 1682 C CA . ARG A 1 220 ? 1.351 8.530 4.071 1.00 56.62 220 ARG A CA 1
ATOM 1683 C C . ARG A 1 220 ? 1.690 9.995 4.248 1.00 56.62 220 ARG A C 1
ATOM 1685 O O . ARG A 1 220 ? 1.251 10.848 3.494 1.00 56.62 220 ARG A O 1
ATOM 1692 N N . VAL A 1 221 ? 2.564 10.273 5.206 1.00 45.47 221 VAL A N 1
ATOM 1693 C CA . VAL A 1 221 ? 3.216 11.577 5.313 1.00 45.47 221 VAL A CA 1
ATOM 1694 C C . VAL A 1 221 ? 4.338 11.652 4.277 1.00 45.47 221 VAL A C 1
ATOM 1696 O O . VAL A 1 221 ? 5.312 10.902 4.366 1.00 45.47 221 VAL A O 1
ATOM 1699 N N . VAL A 1 222 ? 4.205 12.534 3.289 1.00 43.38 222 VAL A N 1
ATOM 1700 C CA . VAL A 1 222 ? 5.271 12.899 2.356 1.00 43.38 222 VAL A CA 1
ATOM 1701 C C . VAL A 1 222 ? 5.981 14.127 2.924 1.00 43.38 222 VAL A C 1
ATOM 1703 O O . VAL A 1 222 ? 5.449 15.231 3.000 1.00 43.38 222 VAL A O 1
ATOM 1706 N N . VAL A 1 223 ? 7.224 13.940 3.364 1.00 41.28 223 VAL A N 1
ATOM 1707 C CA . VAL A 1 223 ? 8.066 15.067 3.772 1.00 41.28 223 VAL A CA 1
ATOM 1708 C C . VAL A 1 223 ? 8.672 15.676 2.513 1.00 41.28 223 VAL A C 1
ATOM 1710 O O . VAL A 1 223 ? 9.687 15.193 2.014 1.00 41.28 223 VAL A O 1
ATOM 1713 N N . LEU A 1 224 ? 8.060 16.739 1.994 1.00 43.28 224 LEU A N 1
ATOM 1714 C CA . LEU A 1 224 ? 8.679 17.555 0.955 1.00 43.28 224 LEU A CA 1
ATOM 1715 C C . LEU A 1 224 ? 9.682 18.508 1.610 1.00 43.28 224 LEU A C 1
ATOM 1717 O O . LEU A 1 224 ? 9.355 19.624 2.013 1.00 43.28 224 LEU A O 1
ATOM 1721 N N . THR A 1 225 ? 10.943 18.086 1.714 1.00 38.44 225 THR A N 1
ATOM 1722 C CA . THR A 1 225 ? 12.042 19.024 1.972 1.00 38.44 225 THR A CA 1
ATOM 1723 C C . THR A 1 225 ? 12.249 19.894 0.739 1.00 38.44 225 THR A C 1
ATOM 1725 O O . THR A 1 225 ? 13.026 19.560 -0.152 1.00 38.44 225 THR A O 1
ATOM 1728 N N . THR A 1 226 ? 11.559 21.031 0.678 1.00 40.97 226 THR A N 1
ATOM 1729 C CA . THR A 1 226 ? 11.929 22.093 -0.255 1.00 40.97 226 THR A CA 1
ATOM 1730 C C . THR A 1 226 ? 13.186 22.789 0.263 1.00 40.97 226 THR A C 1
ATOM 1732 O O . THR A 1 226 ? 13.265 23.247 1.403 1.00 40.97 226 THR A O 1
ATOM 1735 N N . LEU A 1 227 ? 14.213 22.838 -0.586 1.00 43.50 227 LEU A N 1
ATOM 1736 C CA . LEU A 1 227 ? 15.438 23.598 -0.362 1.00 43.50 227 LEU A CA 1
ATOM 1737 C C . LEU A 1 227 ? 15.112 25.096 -0.347 1.00 43.50 227 LEU A C 1
ATOM 1739 O O . LEU A 1 227 ? 15.207 25.739 -1.384 1.00 43.50 227 LEU A O 1
ATOM 1743 N N . ASN A 1 228 ? 14.696 25.644 0.794 1.00 39.75 228 ASN A N 1
ATOM 1744 C CA . ASN A 1 228 ? 14.931 27.026 1.225 1.00 39.75 228 ASN A CA 1
ATOM 1745 C C . ASN A 1 228 ? 14.406 27.209 2.656 1.00 39.75 228 ASN A C 1
ATOM 1747 O O . ASN A 1 228 ? 13.394 26.634 3.043 1.00 39.75 228 ASN A O 1
ATOM 1751 N N . LEU A 1 229 ? 15.139 27.981 3.461 1.00 47.31 229 LEU A N 1
ATOM 1752 C CA . LEU A 1 229 ? 14.894 28.163 4.891 1.00 47.31 229 LEU A CA 1
ATOM 1753 C C . LEU A 1 229 ? 13.409 28.417 5.233 1.00 47.31 229 LEU A C 1
ATOM 1755 O O . LEU A 1 229 ? 12.820 29.392 4.776 1.00 47.31 229 LEU A O 1
ATOM 1759 N N . ALA A 1 230 ? 12.915 27.612 6.181 1.00 39.47 230 ALA A N 1
ATOM 1760 C CA . ALA A 1 230 ? 11.832 27.909 7.125 1.00 39.47 230 ALA A CA 1
ATOM 1761 C C . ALA A 1 230 ? 10.368 27.568 6.783 1.00 39.47 230 ALA A C 1
ATOM 1763 O O . ALA A 1 230 ? 9.492 28.123 7.437 1.00 39.47 230 ALA A O 1
ATOM 1764 N N . LEU A 1 231 ? 10.076 26.593 5.917 1.00 36.97 231 LEU A N 1
ATOM 1765 C CA . LEU A 1 231 ? 8.784 25.885 5.957 1.00 36.97 231 LEU A CA 1
ATOM 1766 C C . LEU A 1 231 ? 8.973 24.411 5.573 1.00 36.97 231 LEU A C 1
ATOM 1768 O O . LEU A 1 231 ? 9.103 24.080 4.401 1.00 36.97 231 LEU A O 1
ATOM 1772 N N . ILE A 1 232 ? 8.994 23.520 6.568 1.00 39.56 232 ILE A N 1
ATOM 1773 C CA . ILE A 1 232 ? 8.735 22.098 6.321 1.00 39.56 232 ILE A CA 1
ATOM 1774 C C . ILE A 1 232 ? 7.215 21.985 6.209 1.00 39.56 232 ILE A C 1
ATOM 1776 O O . ILE A 1 232 ? 6.528 21.927 7.229 1.00 39.56 232 ILE A O 1
ATOM 1780 N N . SER A 1 233 ? 6.688 22.020 4.987 1.00 37.72 233 SER A N 1
ATOM 1781 C CA . SER A 1 233 ? 5.322 21.558 4.749 1.00 37.72 233 SER A CA 1
ATOM 1782 C C . SER A 1 233 ? 5.346 20.036 4.821 1.00 37.72 233 SER A C 1
ATOM 1784 O O . SER A 1 233 ? 5.906 19.366 3.956 1.00 37.72 233 SER A O 1
ATOM 1786 N N . PHE A 1 234 ? 4.805 19.499 5.911 1.00 42.38 234 PHE A N 1
ATOM 1787 C CA . PHE A 1 234 ? 4.410 18.101 5.969 1.00 42.38 234 PHE A CA 1
ATOM 1788 C C . PHE A 1 234 ? 3.127 17.983 5.152 1.00 42.38 234 PHE A C 1
ATOM 1790 O O . PHE A 1 234 ? 2.084 18.449 5.599 1.00 42.38 234 PHE A O 1
ATOM 1797 N N . GLU A 1 235 ? 3.232 17.430 3.951 1.00 45.84 235 GLU A N 1
ATOM 1798 C CA . GLU A 1 235 ? 2.076 17.112 3.121 1.00 45.84 235 GLU A CA 1
ATOM 1799 C C . GLU A 1 235 ? 1.783 15.632 3.360 1.00 45.84 235 GLU A C 1
ATOM 1801 O O . GLU A 1 235 ? 2.605 14.763 3.064 1.00 45.84 235 GLU A O 1
ATOM 1806 N N . SER A 1 236 ? 0.682 15.329 4.037 1.00 49.16 236 SER A N 1
ATOM 1807 C CA . SER A 1 236 ? 0.307 13.956 4.355 1.00 49.16 236 SER A CA 1
ATOM 1808 C C . SER A 1 236 ? -0.932 13.546 3.595 1.00 49.16 236 SER A C 1
ATOM 1810 O O . SER A 1 236 ? -2.050 13.943 3.906 1.00 49.16 236 SER A O 1
ATOM 1812 N N . GLN A 1 237 ? -0.707 12.650 2.645 1.00 54.62 237 GLN A N 1
ATOM 1813 C CA . GLN A 1 237 ? -1.727 12.038 1.823 1.00 54.62 237 GLN A CA 1
ATOM 1814 C C . GLN A 1 237 ? -2.324 10.853 2.582 1.00 54.62 237 GLN A C 1
ATOM 1816 O O . GLN A 1 237 ? -1.630 9.896 2.928 1.00 54.62 237 GLN A O 1
ATOM 1821 N N . THR A 1 238 ? -3.614 10.899 2.879 1.00 58.59 238 THR A N 1
ATOM 1822 C CA . THR A 1 238 ? -4.352 9.740 3.387 1.00 58.59 238 THR A CA 1
ATOM 1823 C C . THR A 1 238 ? -4.825 8.873 2.229 1.00 58.59 238 THR A C 1
ATOM 1825 O O . THR A 1 238 ? -5.430 9.375 1.289 1.00 58.59 238 THR A O 1
ATOM 1828 N N . ALA A 1 239 ? -4.586 7.562 2.309 1.00 68.00 239 ALA A N 1
ATOM 1829 C CA . ALA A 1 239 ? -5.080 6.621 1.303 1.00 68.00 239 ALA A CA 1
ATOM 1830 C C . ALA A 1 239 ? -6.532 6.191 1.587 1.00 68.00 239 ALA A C 1
ATOM 1832 O O . ALA A 1 239 ? -7.315 6.006 0.665 1.00 68.00 239 ALA A O 1
ATOM 1833 N N . LEU A 1 240 ? -6.913 6.054 2.863 1.00 80.69 240 LEU A N 1
ATOM 18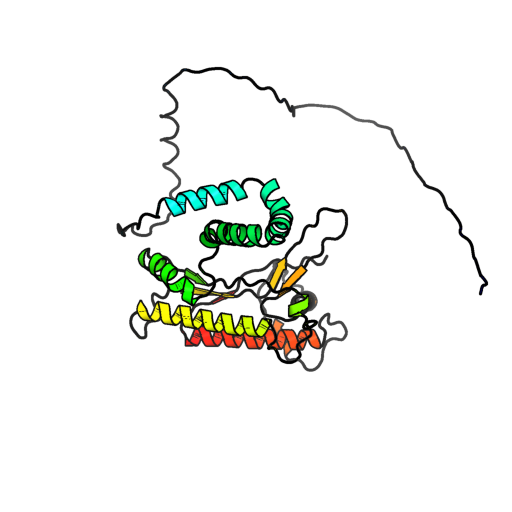34 C CA . LEU A 1 240 ? -8.212 5.487 3.262 1.00 80.69 240 LEU A CA 1
ATOM 1835 C C . LEU A 1 240 ? -9.126 6.453 4.023 1.00 80.69 240 LEU A C 1
ATOM 1837 O O . LEU A 1 240 ? -10.175 6.048 4.514 1.00 80.69 240 LEU A O 1
ATOM 1841 N N . LEU A 1 241 ? -8.738 7.720 4.158 1.00 81.06 241 LEU A N 1
ATOM 1842 C CA . LEU A 1 241 ? -9.495 8.696 4.939 1.00 81.06 241 LEU A CA 1
ATOM 1843 C C . LEU A 1 241 ? -9.446 10.078 4.250 1.00 81.06 241 LEU A C 1
ATOM 1845 O O . LEU A 1 241 ? -8.439 10.391 3.618 1.00 81.06 241 LEU A O 1
ATOM 1849 N N . PRO A 1 242 ? -10.486 10.927 4.334 1.00 78.88 242 PRO A N 1
ATOM 1850 C CA . PRO A 1 242 ? -10.478 12.227 3.650 1.00 78.88 242 PRO A CA 1
ATOM 1851 C C . PRO A 1 242 ? -9.443 13.225 4.190 1.00 78.88 242 PRO A C 1
ATOM 1853 O O . PRO A 1 242 ? -8.880 14.011 3.433 1.00 78.88 242 PRO A O 1
ATOM 1856 N N . ASN A 1 243 ? -9.191 13.208 5.502 1.00 79.75 243 ASN A N 1
ATOM 1857 C CA . ASN A 1 243 ? -8.317 14.155 6.193 1.00 79.75 243 ASN A CA 1
ATOM 1858 C C . ASN A 1 243 ? -7.395 13.496 7.240 1.00 79.75 243 ASN A C 1
ATOM 1860 O O . ASN A 1 243 ? -7.812 13.184 8.355 1.00 79.75 243 ASN A O 1
ATOM 1864 N N . HIS A 1 244 ? -6.097 13.384 6.947 1.00 79.12 244 HIS A N 1
ATOM 1865 C CA . HIS A 1 244 ? -5.101 12.812 7.867 1.00 79.12 244 HIS A CA 1
ATOM 1866 C C . HIS A 1 244 ? -5.107 13.426 9.283 1.00 79.12 244 HIS A C 1
ATOM 1868 O O . HIS A 1 244 ? -4.731 12.758 10.253 1.00 79.12 244 HIS A O 1
ATOM 1874 N N . GLN A 1 245 ? -5.552 14.680 9.431 1.00 83.25 245 GLN A N 1
ATOM 1875 C CA . GLN A 1 245 ? -5.608 15.370 10.716 1.00 83.25 245 GLN A CA 1
ATOM 1876 C C . GLN A 1 245 ? -6.536 14.665 11.715 1.00 83.25 245 GLN A C 1
ATOM 1878 O O . GLN A 1 245 ? -6.267 14.718 12.917 1.00 83.25 245 GLN A O 1
ATOM 1883 N N . SER A 1 246 ? -7.556 13.939 11.250 1.00 87.69 246 SER A N 1
ATOM 1884 C CA . SER A 1 246 ? -8.467 13.180 12.112 1.00 87.69 246 SER A CA 1
ATOM 1885 C C . SER A 1 246 ? -7.741 12.073 12.882 1.00 87.69 246 SER A C 1
ATOM 1887 O O . SER A 1 246 ? -7.966 11.902 14.081 1.00 87.69 246 SER A O 1
ATOM 1889 N N . ILE A 1 247 ? -6.777 11.390 12.252 1.00 86.56 247 ILE A N 1
ATOM 1890 C CA . ILE A 1 247 ? -5.941 10.366 12.907 1.00 86.56 247 ILE A CA 1
ATOM 1891 C C . ILE A 1 247 ? -4.957 11.008 13.895 1.00 86.56 247 ILE A C 1
ATOM 1893 O O . ILE A 1 247 ? -4.739 10.483 14.990 1.00 86.56 247 ILE A O 1
ATOM 1897 N N . ILE A 1 248 ? -4.405 12.180 13.564 1.00 84.69 248 ILE A N 1
ATOM 1898 C CA . ILE A 1 248 ? -3.539 12.940 14.481 1.00 84.69 248 ILE A CA 1
ATOM 1899 C C . ILE A 1 248 ? -4.332 13.389 15.716 1.00 84.69 248 ILE A C 1
ATOM 1901 O O . ILE A 1 248 ? -3.855 13.250 16.845 1.00 84.69 248 ILE A O 1
ATOM 1905 N N . ASN A 1 249 ? -5.545 13.909 15.522 1.00 88.44 249 ASN A N 1
ATOM 1906 C CA . ASN A 1 249 ? -6.428 14.338 16.603 1.00 88.44 249 ASN A CA 1
ATOM 1907 C C . ASN A 1 249 ? -6.853 13.150 17.473 1.00 88.44 249 ASN A C 1
ATOM 1909 O O . ASN A 1 249 ? -6.836 13.270 18.699 1.00 88.44 249 ASN A O 1
ATOM 1913 N N . LEU A 1 250 ? -7.128 11.988 16.868 1.00 87.56 250 LEU A N 1
ATOM 1914 C CA . LEU A 1 250 ? -7.391 10.750 17.603 1.00 87.56 250 LEU A CA 1
ATOM 1915 C C . LEU A 1 250 ? -6.179 10.350 18.445 1.00 87.56 250 LEU A C 1
ATOM 1917 O O . LEU A 1 250 ? -6.318 10.100 19.637 1.00 87.56 250 LEU A O 1
ATOM 1921 N N . SER A 1 251 ? -4.974 10.362 17.873 1.00 85.81 251 SER A N 1
ATOM 1922 C CA . SER A 1 251 ? -3.748 10.053 18.615 1.00 85.81 251 SER A CA 1
ATOM 1923 C C . SER A 1 251 ? -3.538 11.001 19.803 1.00 85.81 251 SER A C 1
ATOM 1925 O O . SER A 1 251 ? -3.253 10.543 20.912 1.00 85.81 251 SER A O 1
ATOM 1927 N N . LYS A 1 252 ? -3.749 12.313 19.616 1.00 86.31 252 LYS A N 1
ATOM 1928 C CA . LYS A 1 252 ? -3.692 13.306 20.703 1.00 86.31 252 LYS A CA 1
ATOM 1929 C C . LYS A 1 252 ? -4.716 13.005 21.793 1.00 86.31 252 LYS A C 1
ATOM 1931 O O . LYS A 1 252 ? -4.353 13.008 22.968 1.00 86.31 252 LYS A O 1
ATOM 1936 N N . PHE A 1 253 ? -5.956 12.701 21.409 1.00 87.81 253 PHE A N 1
ATOM 1937 C CA . PHE A 1 253 ? -7.011 12.318 22.343 1.00 87.81 253 PHE A CA 1
ATOM 1938 C C . PHE A 1 253 ? -6.610 11.079 23.157 1.00 87.81 253 PHE A C 1
ATOM 1940 O O . PHE A 1 253 ? -6.688 11.107 24.385 1.00 87.81 253 PHE A O 1
ATOM 1947 N N . LEU A 1 254 ? -6.106 10.025 22.508 1.00 85.94 254 LEU A N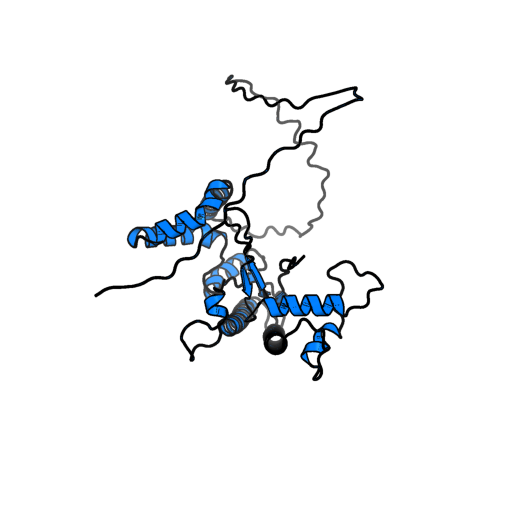 1
ATOM 1948 C CA . LEU A 1 254 ? -5.675 8.797 23.183 1.00 85.94 254 LEU A CA 1
ATOM 1949 C C . LEU A 1 254 ? -4.531 9.055 24.170 1.00 85.94 254 LEU A C 1
ATOM 1951 O O . LEU A 1 254 ? -4.569 8.582 25.302 1.00 85.94 254 LEU A O 1
ATOM 1955 N N . VAL A 1 255 ? -3.528 9.845 23.781 1.00 82.44 255 VAL A N 1
ATOM 1956 C CA . VAL A 1 255 ? -2.398 10.183 24.663 1.00 82.44 255 VAL A CA 1
ATOM 1957 C C . VAL A 1 255 ? -2.846 11.015 25.870 1.00 82.44 255 VAL A C 1
ATOM 1959 O O . VAL A 1 255 ? -2.321 10.814 26.962 1.00 82.44 255 VAL A O 1
ATOM 1962 N N . GLN A 1 256 ? -3.811 11.924 25.697 1.00 83.88 256 GLN A N 1
ATOM 1963 C CA . GLN A 1 256 ? -4.347 12.754 26.784 1.00 83.88 256 GLN A CA 1
ATOM 1964 C C . GLN A 1 256 ? -5.224 11.966 27.767 1.00 83.88 256 GLN A C 1
ATOM 1966 O O . GLN A 1 256 ? -5.228 12.281 28.955 1.00 83.88 256 GLN A O 1
ATOM 1971 N N . ASN A 1 257 ? -5.961 10.962 27.284 1.00 81.25 257 ASN A N 1
ATOM 1972 C CA . ASN A 1 257 ? -6.960 10.241 28.080 1.00 81.25 257 ASN A CA 1
ATOM 1973 C C . ASN A 1 257 ? -6.469 8.890 28.621 1.00 81.25 257 ASN A C 1
ATOM 1975 O O . ASN A 1 257 ? -7.133 8.300 29.473 1.00 81.25 257 ASN A O 1
ATOM 1979 N N . ARG A 1 258 ? -5.312 8.387 28.171 1.00 79.56 258 ARG A N 1
ATOM 1980 C CA . ARG A 1 258 ? -4.754 7.135 28.696 1.00 79.56 258 ARG A CA 1
ATOM 1981 C C . ARG A 1 258 ? -4.185 7.300 30.114 1.00 79.56 258 ARG A C 1
ATOM 1983 O O . ARG A 1 258 ? -3.560 8.320 30.419 1.00 79.56 258 ARG A O 1
ATOM 1990 N N . PRO A 1 259 ? -4.322 6.277 30.980 1.00 73.75 259 PRO A N 1
ATOM 1991 C CA . PRO A 1 259 ? -3.732 6.291 32.314 1.00 73.75 259 PRO A CA 1
ATOM 1992 C C . PRO A 1 259 ? -2.213 6.501 32.259 1.00 73.75 259 PRO A C 1
ATOM 1994 O O . PRO A 1 259 ? -1.498 5.819 31.530 1.00 73.75 259 PRO A O 1
ATOM 1997 N N . THR A 1 260 ? -1.693 7.424 33.071 1.00 68.44 260 THR A N 1
ATOM 1998 C CA . THR A 1 260 ? -0.260 7.784 33.086 1.00 68.44 260 THR A CA 1
ATOM 1999 C C . THR A 1 260 ? 0.627 6.729 33.770 1.00 68.44 260 THR A C 1
ATOM 2001 O O . THR A 1 260 ? 1.855 6.844 33.759 1.00 68.44 260 THR A O 1
ATOM 2004 N N . SER A 1 261 ? 0.025 5.712 34.395 1.00 62.75 261 SER A N 1
ATOM 2005 C CA . SER A 1 261 ? 0.719 4.663 35.140 1.00 62.75 261 SER A CA 1
ATOM 2006 C C . SER A 1 261 ? 0.093 3.287 34.876 1.00 62.75 261 SER A C 1
ATOM 2008 O O . SER A 1 261 ? -1.124 3.160 35.024 1.00 62.75 261 SER A O 1
ATOM 2010 N N . PRO A 1 262 ? 0.895 2.254 34.554 1.00 65.44 262 PRO A N 1
ATOM 2011 C CA . PRO A 1 262 ? 2.344 2.309 34.347 1.00 65.44 262 PRO A CA 1
ATOM 2012 C C . PRO A 1 262 ? 2.713 3.066 33.061 1.00 65.44 262 PRO A C 1
ATOM 2014 O O . PRO A 1 262 ? 1.947 3.092 32.104 1.00 65.44 262 PRO A O 1
ATOM 2017 N N . LYS A 1 263 ? 3.903 3.686 33.025 1.00 63.06 263 LYS A N 1
ATOM 2018 C CA . LYS A 1 263 ? 4.440 4.311 31.804 1.00 63.06 263 LYS A CA 1
ATOM 2019 C C . LYS A 1 263 ? 4.705 3.226 30.762 1.00 63.06 263 LYS A C 1
ATOM 2021 O O . LYS A 1 263 ? 5.761 2.597 30.783 1.00 63.06 263 LYS A O 1
ATOM 2026 N N . ILE A 1 264 ? 3.749 2.995 29.872 1.00 59.88 264 ILE A N 1
ATOM 2027 C CA . ILE A 1 264 ? 3.922 2.057 28.768 1.00 59.88 264 ILE A CA 1
ATOM 2028 C C . ILE A 1 264 ? 4.836 2.725 27.724 1.00 59.88 264 ILE A C 1
ATOM 2030 O O . ILE A 1 264 ? 4.552 3.855 27.313 1.00 59.88 264 ILE A O 1
ATOM 2034 N N . PRO A 1 265 ? 5.947 2.092 27.305 1.00 61.41 265 PRO A N 1
ATOM 2035 C CA . PRO A 1 265 ? 6.772 2.628 26.230 1.00 61.41 265 PRO A CA 1
ATOM 2036 C C . PRO A 1 265 ? 5.945 2.740 24.945 1.00 61.41 265 PRO A C 1
ATOM 2038 O O . PRO A 1 265 ? 5.207 1.825 24.587 1.00 61.41 265 PRO A O 1
ATOM 2041 N N . PHE A 1 266 ? 6.059 3.882 24.263 1.00 58.00 266 PHE A N 1
ATOM 2042 C CA . PHE A 1 266 ? 5.385 4.143 22.989 1.00 58.00 266 PHE A CA 1
ATOM 2043 C C . PHE A 1 266 ? 5.684 3.028 21.962 1.00 58.00 266 PHE A C 1
ATOM 2045 O O . PHE A 1 266 ? 6.844 2.619 21.871 1.00 58.00 266 PHE A O 1
ATOM 2052 N N . PRO A 1 267 ? 4.689 2.570 21.169 1.00 57.19 267 PRO A N 1
ATOM 2053 C CA . PRO A 1 267 ? 3.306 3.075 21.063 1.00 57.19 267 PRO A CA 1
ATOM 2054 C C . PRO A 1 267 ? 2.325 2.539 22.125 1.00 57.19 267 PRO A C 1
ATOM 2056 O O . PRO A 1 267 ? 1.153 2.913 22.142 1.00 57.19 267 PRO A O 1
ATOM 2059 N N . GLY A 1 268 ? 2.803 1.712 23.052 1.00 68.94 268 GLY A N 1
ATOM 2060 C CA . GLY A 1 268 ? 1.977 0.985 24.008 1.00 68.94 268 GLY A CA 1
ATOM 2061 C C . GLY A 1 268 ? 1.081 -0.068 23.359 1.00 68.94 268 GLY A C 1
ATOM 2062 O O . GLY A 1 268 ? 1.173 -0.330 22.163 1.00 68.94 268 GLY A O 1
ATOM 2063 N N . THR A 1 269 ? 0.231 -0.707 24.161 1.00 73.88 269 THR A N 1
ATOM 2064 C CA . THR A 1 269 ? -0.770 -1.670 23.682 1.00 73.88 269 THR A CA 1
ATOM 2065 C C . THR A 1 269 ? -2.107 -0.962 23.450 1.00 73.88 269 THR A C 1
ATOM 2067 O O . THR A 1 269 ? -2.466 -0.116 24.274 1.00 73.88 269 THR A O 1
ATOM 2070 N N . PRO A 1 270 ? -2.842 -1.262 22.363 1.00 77.62 270 PRO A N 1
ATOM 2071 C CA . PRO A 1 270 ? -4.225 -0.815 22.208 1.00 77.62 270 PRO A CA 1
ATOM 2072 C C . PRO A 1 270 ? -5.081 -1.281 23.391 1.00 77.62 270 PRO A C 1
ATOM 2074 O O . PRO A 1 270 ? -4.954 -2.428 23.824 1.00 77.62 270 PRO A O 1
ATOM 2077 N N . ASP A 1 271 ? -5.934 -0.403 23.907 1.00 80.44 271 ASP A N 1
ATOM 2078 C CA . ASP A 1 271 ? -6.947 -0.728 24.907 1.00 80.44 271 ASP A CA 1
ATOM 2079 C C . ASP A 1 271 ? -8.303 -0.911 24.201 1.00 80.44 271 ASP A C 1
ATOM 2081 O O . ASP A 1 271 ? -8.629 -0.119 23.311 1.00 80.44 271 ASP A O 1
ATOM 2085 N N . PRO A 1 272 ? -9.127 -1.908 24.575 1.00 82.12 272 PRO A N 1
ATOM 2086 C CA . PRO A 1 272 ? -10.461 -2.084 23.997 1.00 82.12 272 PRO A CA 1
ATOM 2087 C C . PRO A 1 272 ? -11.346 -0.828 24.055 1.00 82.12 272 PRO A C 1
ATOM 2089 O O . PRO A 1 272 ? -12.265 -0.694 23.252 1.00 82.12 272 PRO A O 1
ATOM 2092 N N . SER A 1 273 ? -11.079 0.090 24.990 1.00 83.50 273 SER A N 1
ATOM 2093 C CA . SER A 1 273 ? -11.812 1.347 25.141 1.00 83.50 273 SER A CA 1
ATOM 2094 C C . SER A 1 273 ? -11.311 2.506 24.272 1.00 83.50 273 SER A C 1
ATOM 2096 O O . SER A 1 273 ? -12.007 3.519 24.189 1.00 83.50 273 SER A O 1
ATOM 2098 N N . ASP A 1 274 ? -10.168 2.377 23.585 1.00 85.06 274 ASP A N 1
ATOM 2099 C CA . ASP A 1 274 ? -9.557 3.470 22.805 1.00 85.06 274 ASP A CA 1
ATOM 2100 C C . ASP A 1 274 ? -10.504 4.021 21.718 1.00 85.06 274 ASP A C 1
ATOM 2102 O O . ASP A 1 274 ? -10.520 5.220 21.441 1.00 85.06 274 ASP A O 1
ATOM 2106 N N . LEU A 1 275 ? -11.337 3.163 21.119 1.00 88.06 275 LEU A N 1
ATOM 2107 C CA . LEU A 1 275 ? -12.280 3.554 20.065 1.00 88.06 275 LEU A CA 1
ATOM 2108 C C . LEU A 1 275 ? -13.666 3.963 20.591 1.00 88.06 275 LEU A C 1
ATOM 2110 O O . LEU A 1 275 ? -14.511 4.377 19.801 1.00 88.06 275 LEU A O 1
ATOM 2114 N N . ASN A 1 276 ? -13.919 3.920 21.906 1.00 87.88 276 ASN A N 1
ATOM 2115 C CA . ASN A 1 276 ? -15.233 4.263 22.476 1.00 87.88 276 ASN A CA 1
ATOM 2116 C C . ASN A 1 276 ? -15.664 5.702 22.163 1.00 87.88 276 ASN A C 1
ATOM 2118 O O . ASN A 1 276 ? -16.861 5.988 22.070 1.00 87.88 276 ASN A O 1
ATOM 2122 N N . ILE A 1 277 ? -14.701 6.608 21.971 1.00 86.94 277 ILE A N 1
ATOM 2123 C CA . ILE A 1 277 ? -14.965 8.003 21.603 1.00 86.94 277 ILE A CA 1
ATOM 2124 C C . ILE A 1 277 ? -15.709 8.126 20.266 1.00 86.94 277 ILE A C 1
ATOM 2126 O O . ILE A 1 277 ? -16.480 9.065 20.095 1.00 86.94 277 ILE A O 1
ATOM 2130 N N . LEU A 1 278 ? -15.546 7.155 19.360 1.00 86.06 278 LEU A N 1
ATOM 2131 C CA . LEU A 1 278 ? -16.245 7.122 18.074 1.00 86.06 278 LEU A CA 1
ATOM 2132 C C . LEU A 1 278 ? -17.742 6.807 18.219 1.00 86.06 278 LEU A C 1
ATOM 2134 O O . LEU A 1 278 ? -18.531 7.166 17.347 1.00 86.06 278 LEU A O 1
ATOM 2138 N N . TYR A 1 279 ? -18.133 6.182 19.335 1.00 83.50 279 TYR A N 1
ATOM 2139 C CA . TYR A 1 279 ? -19.495 5.707 19.600 1.00 83.50 279 TYR A CA 1
ATOM 2140 C C . TYR A 1 279 ? -20.220 6.494 20.699 1.00 83.50 279 TYR A C 1
ATOM 2142 O O . TYR A 1 279 ? -21.388 6.230 20.989 1.00 83.50 279 TYR A O 1
ATOM 2150 N N . THR A 1 280 ? -19.546 7.449 21.344 1.00 80.56 280 THR A N 1
ATOM 2151 C CA . THR A 1 280 ? -20.103 8.184 22.486 1.00 80.56 280 THR A CA 1
ATOM 2152 C C . THR A 1 280 ? -20.872 9.420 22.020 1.00 80.56 280 THR A C 1
ATOM 2154 O O . THR A 1 280 ? -20.359 10.235 21.262 1.00 80.56 280 THR A O 1
ATOM 2157 N N . SER A 1 281 ? -22.098 9.608 22.522 1.00 71.81 281 SER A N 1
ATOM 2158 C CA . SER A 1 281 ? -22.956 10.747 22.148 1.00 71.81 281 SER A CA 1
ATOM 2159 C C . SER A 1 281 ? -22.533 12.087 22.772 1.00 71.81 281 SER A C 1
ATOM 2161 O O . SER A 1 281 ? -22.928 13.142 22.286 1.00 71.81 281 SER A O 1
ATOM 2163 N N . SER A 1 282 ? -21.751 12.064 23.855 1.00 71.19 282 SER A N 1
ATOM 2164 C CA . SER A 1 282 ? -21.263 13.251 24.568 1.00 71.19 282 SER A CA 1
ATOM 2165 C C . SER A 1 282 ? -19.737 13.328 24.531 1.00 71.19 282 SER A C 1
ATOM 2167 O O . SER A 1 282 ? -19.059 12.452 25.070 1.00 71.19 282 SER A O 1
ATOM 2169 N N . ARG A 1 283 ? -19.193 14.392 23.934 1.00 75.06 283 ARG A N 1
ATOM 2170 C CA . ARG A 1 283 ? -17.744 14.617 23.862 1.00 75.06 283 ARG A CA 1
ATOM 2171 C C . ARG A 1 283 ? -17.233 15.403 25.074 1.00 75.06 283 ARG A C 1
ATOM 2173 O O . ARG A 1 283 ? -17.928 16.311 25.534 1.00 75.06 283 ARG A O 1
ATOM 2180 N N . PRO A 1 284 ? -16.015 15.111 25.564 1.00 79.88 284 PRO A N 1
ATOM 2181 C CA . PRO A 1 284 ? -15.329 15.998 26.494 1.00 79.88 284 PRO A CA 1
ATOM 2182 C C . PRO A 1 284 ? -15.144 17.382 25.863 1.00 79.88 284 PRO A C 1
ATOM 2184 O O . PRO A 1 284 ? -14.747 17.477 24.701 1.00 79.88 284 PRO A O 1
ATOM 2187 N N . THR A 1 285 ? -15.403 18.444 26.626 1.00 76.12 285 THR A N 1
ATOM 2188 C CA . THR A 1 285 ? -15.319 19.837 26.153 1.00 76.12 285 THR A CA 1
ATOM 2189 C C . THR A 1 285 ? -13.927 20.205 25.622 1.00 76.12 285 THR A C 1
ATOM 2191 O O . THR A 1 285 ? -13.821 21.028 24.720 1.00 76.12 285 THR A O 1
ATOM 2194 N N . ASP A 1 286 ? -12.880 19.544 26.126 1.00 83.50 286 ASP A N 1
ATOM 2195 C CA . ASP A 1 286 ? -11.475 19.784 25.764 1.00 83.50 286 ASP A CA 1
ATOM 2196 C C . ASP A 1 286 ? -10.933 18.788 24.715 1.00 83.50 286 ASP A C 1
ATOM 2198 O O . ASP A 1 286 ? -9.721 18.653 24.541 1.00 83.50 286 ASP A O 1
ATOM 2202 N N . SER A 1 287 ? -11.809 18.045 24.028 1.00 86.19 287 SER A N 1
ATOM 2203 C CA . SER A 1 287 ? -11.384 17.053 23.035 1.00 86.19 287 SER A CA 1
ATOM 2204 C C . SER A 1 287 ? -10.760 17.716 21.794 1.00 86.19 287 SER A C 1
ATOM 2206 O O . SER A 1 287 ? -11.370 18.619 21.220 1.00 86.19 287 SER A O 1
ATOM 2208 N N . PRO A 1 288 ? -9.599 17.237 21.300 1.00 89.56 288 PRO A N 1
ATOM 2209 C CA . PRO A 1 288 ? -9.022 17.702 20.039 1.00 89.56 288 PRO A CA 1
ATOM 2210 C C . PRO A 1 288 ? -9.794 17.213 18.798 1.00 89.56 288 PRO A C 1
ATOM 2212 O O . PRO A 1 288 ? -9.468 17.635 17.693 1.00 89.56 288 PRO A O 1
ATOM 2215 N N . LEU A 1 289 ? -10.774 16.314 18.958 1.00 90.06 289 LEU A N 1
ATOM 2216 C CA . LEU A 1 289 ? -11.566 15.737 17.867 1.00 90.06 289 LEU A CA 1
ATOM 2217 C C . LEU A 1 289 ? -12.783 16.606 17.526 1.00 90.06 289 LEU A C 1
ATOM 2219 O O . LEU A 1 289 ? -13.665 16.827 18.364 1.00 90.06 289 LEU A O 1
ATOM 2223 N N . THR A 1 290 ? -12.869 17.037 16.270 1.00 90.44 290 THR A N 1
ATOM 2224 C CA . THR A 1 290 ? -14.044 17.713 15.698 1.00 90.44 290 THR A CA 1
ATOM 2225 C C . THR A 1 290 ? -15.172 16.721 15.379 1.00 90.44 290 THR A C 1
ATOM 2227 O O . THR A 1 290 ? -14.962 15.512 15.401 1.00 90.44 290 THR A O 1
ATOM 2230 N N . ASP A 1 291 ? -16.388 17.206 15.088 1.00 89.25 291 ASP A N 1
ATOM 2231 C CA . ASP A 1 291 ? -17.483 16.314 14.656 1.00 89.25 291 ASP A CA 1
ATOM 2232 C C . ASP A 1 291 ? -17.146 15.616 13.337 1.00 89.25 291 ASP A C 1
ATOM 2234 O O . ASP A 1 291 ? -17.428 14.431 13.177 1.00 89.25 291 ASP A O 1
ATOM 2238 N N . GLN A 1 292 ? -16.490 16.337 12.424 1.00 88.88 292 GLN A N 1
ATOM 2239 C CA . GLN A 1 292 ? -16.048 15.776 11.154 1.00 88.88 292 GLN A CA 1
ATOM 2240 C C . GLN A 1 292 ? -14.999 14.682 11.368 1.00 88.88 292 GLN A C 1
ATOM 2242 O O . GLN A 1 292 ? -15.109 13.631 10.751 1.00 88.88 292 GLN A O 1
ATOM 2247 N N . ASP A 1 293 ? -14.058 14.867 12.305 1.00 89.88 293 ASP A N 1
ATOM 2248 C CA . ASP A 1 293 ? -13.078 13.822 12.628 1.00 89.88 293 ASP A CA 1
ATOM 2249 C C . ASP A 1 293 ? -13.764 12.525 13.071 1.00 89.88 293 ASP A C 1
ATOM 2251 O O . ASP A 1 293 ? -13.344 11.441 12.686 1.00 89.88 293 ASP A O 1
ATOM 2255 N N . ILE A 1 294 ? -14.836 12.613 13.866 1.00 90.81 294 ILE A N 1
ATOM 2256 C CA . ILE A 1 294 ? -15.582 11.429 14.312 1.00 90.81 294 ILE A CA 1
ATOM 2257 C C . ILE A 1 294 ? -16.296 10.745 13.145 1.00 90.81 294 ILE A C 1
ATOM 2259 O O . ILE A 1 294 ? -16.337 9.515 13.104 1.00 90.81 294 ILE A O 1
ATOM 2263 N N . VAL A 1 295 ? -16.854 11.512 12.207 1.00 90.38 295 VAL A N 1
ATOM 2264 C CA . VAL A 1 295 ? -17.474 10.960 10.994 1.00 90.38 295 VAL A CA 1
ATOM 2265 C C . VAL A 1 295 ? -16.425 10.240 10.147 1.00 90.38 295 VAL A C 1
ATOM 2267 O O . VAL A 1 295 ? -16.612 9.065 9.835 1.00 90.38 295 VAL A O 1
ATOM 2270 N N . ASP A 1 296 ? -15.300 10.896 9.866 1.00 89.06 296 ASP A N 1
ATOM 2271 C CA . ASP A 1 296 ? -14.218 10.362 9.032 1.00 89.06 296 ASP A CA 1
ATOM 2272 C C . ASP A 1 296 ? -13.585 9.107 9.663 1.00 89.06 296 ASP A C 1
ATOM 2274 O O . ASP A 1 296 ? -13.319 8.117 8.983 1.00 89.06 296 ASP A O 1
ATOM 2278 N N . LEU A 1 297 ? -13.385 9.104 10.986 1.00 91.12 297 LEU A N 1
ATOM 2279 C CA . LEU A 1 297 ? -12.837 7.957 11.718 1.00 91.12 297 LEU A CA 1
ATOM 2280 C C . LEU A 1 297 ? -13.823 6.786 11.810 1.00 91.12 297 LEU A C 1
ATOM 2282 O O . LEU A 1 297 ? -13.399 5.632 11.733 1.00 91.12 297 LEU A O 1
ATOM 2286 N N . ASN A 1 298 ? -15.122 7.056 11.973 1.00 91.88 298 ASN A N 1
ATOM 2287 C CA . ASN A 1 298 ? -16.148 6.011 11.923 1.00 91.88 298 ASN A CA 1
ATOM 2288 C C . ASN A 1 298 ? -16.226 5.379 10.534 1.00 91.88 298 ASN A C 1
ATOM 2290 O O . ASN A 1 298 ? -16.350 4.160 10.420 1.00 91.88 298 ASN A O 1
ATOM 2294 N N . GLU A 1 299 ? -16.129 6.199 9.489 1.00 90.81 299 GLU A N 1
ATOM 2295 C CA . GLU A 1 299 ? -16.099 5.731 8.111 1.00 90.81 299 GLU A CA 1
ATOM 2296 C C . GLU A 1 299 ? -14.869 4.853 7.847 1.00 90.81 299 GLU A C 1
ATOM 2298 O O . GLU A 1 299 ? -15.025 3.716 7.406 1.00 90.81 299 GLU A O 1
ATOM 2303 N N . LEU A 1 300 ? -13.671 5.314 8.219 1.00 91.00 300 LEU A N 1
ATOM 2304 C CA . LEU A 1 300 ? -12.444 4.520 8.113 1.00 91.00 300 LEU A CA 1
ATOM 2305 C C . LEU A 1 300 ? -12.549 3.200 8.884 1.00 91.00 300 LEU A C 1
ATOM 2307 O O . LEU A 1 300 ? -12.142 2.153 8.385 1.00 91.00 300 LEU A O 1
ATOM 2311 N N . HIS A 1 301 ? -13.099 3.224 10.098 1.00 91.50 301 HIS A N 1
ATOM 2312 C CA . HIS A 1 301 ? -13.296 2.008 10.881 1.00 91.50 301 HIS A CA 1
ATOM 2313 C C . HIS A 1 301 ? -14.267 1.035 10.191 1.00 91.50 301 HIS A C 1
ATOM 2315 O O . HIS A 1 301 ? -14.027 -0.175 10.185 1.00 91.50 301 HIS A O 1
ATOM 2321 N N . ALA A 1 302 ? -15.351 1.533 9.592 1.00 92.56 302 ALA A N 1
ATOM 2322 C CA . ALA A 1 302 ? -16.280 0.709 8.824 1.00 92.56 302 ALA A CA 1
ATOM 2323 C C . ALA A 1 302 ? -15.612 0.104 7.577 1.00 92.56 302 ALA A C 1
ATOM 2325 O O . ALA A 1 302 ? -15.766 -1.093 7.331 1.00 92.56 302 ALA A O 1
ATOM 2326 N N . ASP A 1 303 ? -14.821 0.892 6.846 1.00 93.19 303 ASP A N 1
ATOM 2327 C CA . ASP A 1 303 ? -14.102 0.442 5.651 1.00 93.19 303 ASP A CA 1
ATOM 2328 C C . ASP A 1 303 ? -13.044 -0.616 5.987 1.00 93.19 303 ASP A C 1
ATOM 2330 O O . ASP A 1 303 ? -12.993 -1.668 5.351 1.00 93.19 303 ASP A O 1
ATOM 2334 N N . LEU A 1 304 ? -12.247 -0.403 7.039 1.00 93.19 304 LEU A N 1
ATOM 2335 C CA . LEU A 1 304 ? -11.268 -1.390 7.503 1.00 93.19 304 LEU A CA 1
ATOM 2336 C C . LEU A 1 304 ? -11.936 -2.700 7.920 1.00 93.19 304 LEU A C 1
ATOM 2338 O O . LEU A 1 304 ? -11.431 -3.775 7.592 1.00 93.19 304 LEU A O 1
ATOM 2342 N N . ASN A 1 305 ? -13.083 -2.631 8.602 1.00 94.38 305 ASN A N 1
ATOM 2343 C CA . ASN A 1 305 ? -13.856 -3.825 8.932 1.00 94.38 305 ASN A CA 1
ATOM 2344 C C . ASN A 1 305 ? -14.387 -4.531 7.684 1.00 94.38 305 ASN A C 1
ATOM 2346 O O . ASN A 1 305 ? -14.342 -5.759 7.636 1.00 94.38 305 ASN A O 1
ATOM 2350 N N . ALA A 1 306 ? -14.861 -3.792 6.678 1.00 95.88 306 ALA A N 1
ATOM 2351 C CA . ALA A 1 306 ? -15.305 -4.375 5.416 1.00 95.88 306 ALA A CA 1
ATOM 2352 C C . ALA A 1 306 ? -14.156 -5.108 4.707 1.00 95.88 306 ALA A C 1
ATOM 2354 O O . ALA A 1 306 ? -14.313 -6.273 4.347 1.00 95.88 306 ALA A O 1
ATOM 2355 N N . ILE A 1 307 ? -12.983 -4.475 4.599 1.00 95.50 307 ILE A N 1
ATOM 2356 C CA . ILE A 1 307 ? -11.785 -5.074 3.994 1.00 95.50 307 ILE A CA 1
ATOM 2357 C C . ILE A 1 307 ? -11.345 -6.324 4.776 1.00 95.50 307 ILE A C 1
ATOM 2359 O O . ILE A 1 307 ? -11.110 -7.379 4.186 1.00 95.50 307 ILE A O 1
ATOM 2363 N N . CYS A 1 308 ? -11.274 -6.240 6.109 1.00 96.19 308 CYS A N 1
ATOM 2364 C CA . CYS A 1 308 ? -10.855 -7.359 6.958 1.00 96.19 308 CYS A CA 1
ATOM 2365 C C . CYS A 1 308 ? -11.828 -8.536 6.892 1.00 96.19 308 CYS A C 1
ATOM 2367 O O . CYS A 1 308 ? -11.400 -9.686 6.791 1.00 96.19 308 CYS A O 1
ATOM 2369 N N . LYS A 1 309 ? -13.133 -8.252 6.924 1.00 97.56 309 LYS A N 1
ATOM 2370 C CA . LYS A 1 309 ? -14.176 -9.265 6.785 1.00 97.56 309 LYS A CA 1
ATOM 2371 C C . LYS A 1 309 ? -14.089 -9.947 5.422 1.00 97.56 309 LYS A C 1
ATOM 2373 O O . LYS A 1 309 ? -14.096 -11.173 5.370 1.00 97.56 309 LYS A O 1
ATOM 2378 N N . HIS A 1 310 ? -13.939 -9.175 4.348 1.00 97.44 310 HIS A N 1
ATOM 2379 C CA . HIS A 1 310 ? -13.816 -9.719 2.997 1.00 97.44 310 HIS A CA 1
ATOM 2380 C C . HIS A 1 310 ? -12.573 -10.601 2.846 1.00 97.44 310 HIS A C 1
ATOM 2382 O O . HIS A 1 310 ? -12.663 -11.728 2.372 1.00 97.44 310 HIS A O 1
ATOM 2388 N N . ALA A 1 311 ? -11.415 -10.158 3.340 1.00 95.94 311 ALA A N 1
ATOM 2389 C CA . ALA A 1 311 ? -10.205 -10.980 3.337 1.00 95.94 311 ALA A CA 1
ATOM 2390 C C . ALA A 1 311 ? -10.348 -12.256 4.170 1.00 95.94 311 ALA A C 1
ATOM 2392 O O . ALA A 1 311 ? -9.863 -13.309 3.757 1.00 95.94 311 ALA A O 1
ATOM 2393 N N . GLN A 1 312 ? -11.038 -12.193 5.311 1.00 95.12 312 GLN A N 1
ATOM 2394 C CA . GLN A 1 312 ? -11.340 -13.377 6.109 1.00 95.12 312 GLN A CA 1
ATOM 2395 C C . GLN A 1 312 ? -12.220 -14.365 5.331 1.00 95.12 312 GLN A C 1
ATOM 2397 O O . GLN A 1 312 ? -11.902 -15.554 5.296 1.00 95.12 312 GLN A O 1
ATOM 2402 N N . GLU A 1 313 ? -13.286 -13.884 4.688 1.00 95.00 313 GLU A N 1
ATOM 2403 C CA . GLU A 1 313 ? -14.192 -14.692 3.858 1.00 95.00 313 GLU A CA 1
ATOM 2404 C C . GLU A 1 313 ? -13.463 -15.314 2.662 1.00 95.00 313 GLU A C 1
ATOM 2406 O O . GLU A 1 313 ? -13.643 -16.495 2.363 1.00 95.00 313 GLU A O 1
ATOM 2411 N N . ARG A 1 314 ? -12.577 -14.546 2.021 1.00 94.38 314 ARG A N 1
ATOM 2412 C CA . ARG A 1 314 ? -11.759 -14.991 0.891 1.00 94.38 314 ARG A CA 1
ATOM 2413 C C . ARG A 1 314 ? -10.526 -15.791 1.302 1.00 94.38 314 ARG A C 1
ATOM 2415 O O . ARG A 1 314 ? -9.858 -16.309 0.415 1.00 94.38 314 ARG A O 1
ATOM 2422 N N . GLY A 1 315 ? -10.196 -15.912 2.591 1.00 92.88 315 GLY A N 1
ATOM 2423 C CA . GLY A 1 315 ? -9.022 -16.643 3.090 1.00 92.88 315 GLY A CA 1
ATOM 2424 C C . GLY A 1 315 ? -7.671 -15.994 2.748 1.00 92.88 315 GLY A C 1
ATOM 2425 O O . GLY A 1 315 ? -6.686 -16.702 2.515 1.00 92.88 315 GLY A O 1
ATOM 2426 N N . VAL A 1 316 ? -7.617 -14.666 2.664 1.00 94.31 316 VAL A N 1
ATOM 2427 C CA . VAL A 1 316 ? -6.409 -13.876 2.374 1.00 94.31 316 VAL A CA 1
ATOM 2428 C C . VAL A 1 316 ? -5.924 -13.206 3.653 1.00 94.31 316 VAL A C 1
ATOM 2430 O O . VAL A 1 316 ? -6.708 -12.716 4.462 1.00 94.31 316 VAL A O 1
ATOM 2433 N N . LYS A 1 317 ? -4.607 -13.194 3.865 1.00 94.81 317 LYS A N 1
ATOM 2434 C CA . LYS A 1 317 ? -4.015 -12.486 5.002 1.00 94.81 317 LYS A CA 1
ATOM 2435 C C . LYS A 1 317 ? -3.808 -11.021 4.646 1.00 94.81 317 LYS A C 1
ATOM 2437 O O . LYS A 1 317 ? -3.297 -10.707 3.572 1.00 94.81 317 LYS A O 1
ATOM 2442 N N . ILE A 1 318 ? -4.161 -10.157 5.588 1.00 94.62 318 ILE A N 1
ATOM 2443 C CA . ILE A 1 318 ? -3.904 -8.723 5.532 1.00 94.62 318 ILE A CA 1
ATOM 2444 C C . ILE A 1 318 ? -2.739 -8.386 6.460 1.00 94.62 318 ILE A C 1
ATOM 2446 O O . ILE A 1 318 ? -2.642 -8.917 7.569 1.00 94.62 318 ILE A O 1
ATOM 2450 N N . ILE A 1 319 ? -1.893 -7.463 6.019 1.00 93.56 319 ILE A N 1
ATOM 2451 C CA . ILE A 1 319 ? -0.953 -6.726 6.862 1.00 93.56 319 ILE A CA 1
ATOM 2452 C C . ILE A 1 319 ? -1.320 -5.243 6.821 1.00 93.56 319 ILE A C 1
ATOM 2454 O O . ILE A 1 319 ? -1.674 -4.717 5.772 1.00 93.56 319 ILE A O 1
ATOM 2458 N N . ILE A 1 320 ? -1.261 -4.581 7.973 1.00 88.69 320 ILE A N 1
ATOM 2459 C CA . ILE A 1 320 ? -1.415 -3.129 8.068 1.00 88.69 320 ILE A CA 1
ATOM 2460 C C . ILE A 1 320 ? -0.013 -2.542 8.200 1.00 88.69 320 ILE A C 1
ATOM 2462 O O . ILE A 1 320 ? 0.709 -2.879 9.143 1.00 88.69 320 ILE A O 1
ATOM 2466 N N . ASP A 1 321 ? 0.372 -1.702 7.247 1.00 85.06 321 ASP A N 1
ATOM 2467 C CA . ASP A 1 321 ? 1.682 -1.069 7.218 1.00 85.06 321 ASP A CA 1
ATOM 2468 C C . ASP A 1 321 ? 1.839 -0.100 8.393 1.00 85.06 321 ASP A C 1
ATOM 2470 O O . ASP A 1 321 ? 0.953 0.690 8.722 1.00 85.06 321 ASP A O 1
ATOM 2474 N N . ALA A 1 322 ? 3.005 -0.154 9.033 1.00 79.25 322 ALA A N 1
ATOM 2475 C CA . ALA A 1 322 ? 3.370 0.818 10.049 1.00 79.25 322 ALA A CA 1
ATOM 2476 C C . ALA A 1 322 ? 3.821 2.123 9.383 1.00 79.25 322 ALA A C 1
ATOM 2478 O O . ALA A 1 322 ? 4.667 2.125 8.487 1.00 79.25 322 ALA A O 1
ATOM 2479 N N . GLU A 1 323 ? 3.297 3.245 9.862 1.00 72.69 323 GLU A N 1
ATOM 2480 C CA . GLU A 1 323 ? 3.531 4.559 9.265 1.00 72.69 323 GLU A CA 1
ATOM 2481 C C . GLU A 1 323 ? 4.291 5.503 10.194 1.00 72.69 323 GLU A C 1
ATOM 2483 O O . GLU A 1 323 ? 4.536 5.214 11.369 1.00 72.69 323 GLU A O 1
ATOM 2488 N N . TYR A 1 324 ? 4.715 6.643 9.640 1.00 62.44 324 TYR A N 1
ATOM 2489 C CA . TYR A 1 324 ? 5.521 7.612 10.369 1.00 62.44 324 TYR A CA 1
ATOM 2490 C C . TYR A 1 324 ? 4.751 8.185 11.561 1.00 62.44 324 TYR A C 1
ATOM 2492 O O . TYR A 1 324 ? 3.568 8.512 11.481 1.00 62.44 324 TYR A O 1
ATOM 2500 N N . ARG A 1 325 ? 5.455 8.372 12.677 1.00 59.16 325 ARG A N 1
ATOM 2501 C CA . ARG A 1 325 ? 4.902 9.058 13.841 1.00 59.16 325 ARG A CA 1
ATOM 2502 C C . ARG A 1 325 ? 4.721 10.533 13.495 1.00 59.16 325 ARG A C 1
ATOM 2504 O O . ARG A 1 325 ? 5.710 11.222 13.278 1.00 59.16 325 ARG A O 1
ATOM 2511 N N . SER A 1 326 ? 3.499 11.050 13.509 1.00 53.81 326 SER A N 1
ATOM 2512 C CA . SER A 1 326 ? 3.262 12.493 13.421 1.00 53.81 326 SER A CA 1
ATOM 2513 C C . SER A 1 326 ? 3.925 13.194 14.616 1.00 53.81 326 SER A C 1
ATOM 2515 O O . SER A 1 326 ? 3.412 13.171 15.736 1.00 53.81 326 SER A O 1
ATOM 2517 N N . VAL A 1 327 ? 5.113 13.767 14.401 1.00 38.09 327 VAL A N 1
ATOM 2518 C CA . VAL A 1 327 ? 5.813 14.604 15.381 1.00 38.09 327 VAL A CA 1
ATOM 2519 C C . VAL A 1 327 ? 5.222 16.003 15.277 1.00 38.09 327 VAL A C 1
ATOM 2521 O O . VAL A 1 327 ? 5.755 16.867 14.593 1.00 38.09 327 VAL A O 1
ATOM 2524 N N . SER A 1 328 ? 4.098 16.234 15.945 1.00 39.84 328 SER A N 1
ATOM 2525 C CA . SER A 1 328 ? 3.717 17.593 16.325 1.00 39.84 328 SER A CA 1
ATOM 2526 C C . SER A 1 328 ? 4.281 17.843 17.722 1.00 39.84 328 SER A C 1
ATOM 2528 O O . SER A 1 328 ? 3.717 17.347 18.700 1.00 39.84 328 SER A O 1
ATOM 2530 N N . ALA A 1 329 ? 5.440 18.507 17.773 1.00 29.50 329 ALA A N 1
ATOM 2531 C CA . ALA A 1 329 ? 5.955 19.156 18.978 1.00 29.50 329 ALA A CA 1
ATOM 2532 C C . ALA A 1 329 ? 5.110 20.391 19.316 1.00 29.50 329 ALA A C 1
ATOM 2534 O O . ALA A 1 329 ? 4.622 21.036 18.359 1.00 29.50 329 ALA A O 1
#

InterPro domains:
  IPR015659 Proline oxidase family [PTHR13914] (65-327)
  IPR029041 FAD-linked oxidoreductase-like [SSF51730] (137-325)

Organism: NCBI:txid98765

Nearest PDB structures (foldseek):
  3j3y-assembly1_b6  TM=1.732E-01  e=9.102E+00  Human immunodeficiency virus 1

Foldseek 3Di:
DDDDDDDDDDDDDDDDDDDDDDDDDDDDDDDDDDDDDDDDDDDDDDDDDDPPPPPPPPPPPDPPDPPPPPPVQPPPDDDVLLVVLCVVQVVQVVDVVSVVCVVVVLVVQCVDPVSVVVVVVVCCSHVCVNPPQDPALVSNLVVVVVCVSVVAFEEAEDDDFDDLCQLLVVDDDPPDDRQLVVLLVRLLVNLVSLLVSVCVVDDPPDLPPRRYAYEDEQKAFDFPPDPDPDDRPRDITGNNFSDPVLVVLLQVQCVVPDDPPPPAPPPGDDDPCSCVCLVDPDDDPPRSHDPVSSVRVVSSVVSVCVSVVSSVVSSHHYDYDDYDDPPPD